Protein AF-L7W5D0-F1 (afdb_monomer_lite)

Organism: Nonlabens dokdonensis (strain DSM 17205 / KCTC 12402 / DSW-6) (NCBI:txid592029)

Structure (mmCIF, N/CA/C/O backbone):
data_AF-L7W5D0-F1
#
_entry.id   AF-L7W5D0-F1
#
loop_
_atom_site.group_PDB
_atom_site.id
_atom_site.type_symbol
_atom_site.label_atom_id
_atom_site.label_alt_id
_atom_site.label_comp_id
_atom_site.label_asym_id
_atom_site.label_entity_id
_atom_site.label_seq_id
_atom_site.pdbx_PDB_ins_code
_atom_site.Cartn_x
_atom_site.Cartn_y
_atom_site.Cartn_z
_atom_site.occupancy
_atom_site.B_iso_or_equiv
_atom_site.auth_seq_id
_atom_site.auth_comp_id
_atom_site.auth_asym_id
_atom_site.auth_atom_id
_atom_site.pdbx_PDB_model_num
ATOM 1 N N . MET A 1 1 ? 25.836 7.162 25.924 1.00 39.34 1 MET A N 1
ATOM 2 C CA . MET A 1 1 ? 26.475 6.822 24.634 1.00 39.34 1 MET A CA 1
ATOM 3 C C . MET A 1 1 ? 25.464 6.102 23.755 1.00 39.34 1 MET A C 1
ATOM 5 O O . MET A 1 1 ? 25.270 4.911 23.938 1.00 39.34 1 MET A O 1
ATOM 9 N N . LYS A 1 2 ? 24.820 6.821 22.836 1.00 27.28 2 LYS A N 1
ATOM 10 C CA . LYS A 1 2 ? 24.143 6.290 21.644 1.00 27.28 2 LYS A CA 1
ATOM 11 C C . LYS A 1 2 ? 24.313 7.369 20.568 1.00 27.28 2 LYS A C 1
ATOM 13 O O . LYS A 1 2 ? 24.170 8.549 20.873 1.00 27.28 2 LYS A O 1
ATOM 18 N N . LYS A 1 3 ? 24.807 6.973 19.396 1.00 28.66 3 LYS A N 1
ATOM 19 C CA . LYS A 1 3 ? 25.198 7.861 18.296 1.00 28.66 3 LYS A CA 1
ATOM 20 C C . LYS A 1 3 ? 23.966 8.140 17.437 1.00 28.66 3 LYS A C 1
ATOM 22 O O . LYS A 1 3 ? 23.411 7.192 16.896 1.00 28.66 3 LYS A O 1
ATOM 27 N N . SER A 1 4 ? 23.595 9.406 17.290 1.00 31.25 4 SER A N 1
ATOM 28 C CA . SER A 1 4 ? 22.652 9.865 16.266 1.00 31.25 4 SER A CA 1
ATOM 29 C C . SER A 1 4 ? 23.462 10.362 15.072 1.00 31.25 4 SER A C 1
ATOM 31 O O . SER A 1 4 ? 24.300 11.252 15.223 1.00 31.25 4 SER A O 1
ATOM 33 N N . ILE A 1 5 ? 23.261 9.754 13.905 1.00 35.56 5 ILE A N 1
ATOM 34 C CA . ILE A 1 5 ? 23.837 10.212 12.639 1.00 35.56 5 ILE A CA 1
ATOM 35 C C . ILE A 1 5 ? 22.814 11.163 12.018 1.00 35.56 5 ILE A C 1
ATOM 37 O O . ILE A 1 5 ? 21.813 10.726 11.467 1.00 35.56 5 ILE A O 1
ATOM 41 N N . PHE A 1 6 ? 23.063 12.466 12.147 1.00 32.59 6 PHE A N 1
ATOM 42 C CA . PHE A 1 6 ? 22.490 13.486 11.273 1.00 32.59 6 PHE A CA 1
ATOM 43 C C . PHE A 1 6 ? 23.490 13.717 10.141 1.00 32.59 6 PHE A C 1
ATOM 45 O O . PHE A 1 6 ? 24.592 14.211 10.386 1.00 32.59 6 PHE A O 1
ATOM 52 N N . THR A 1 7 ? 23.122 13.377 8.910 1.00 30.44 7 THR A N 1
ATOM 53 C CA . THR A 1 7 ? 23.878 13.786 7.722 1.00 30.44 7 THR A CA 1
ATOM 54 C C . THR A 1 7 ? 23.105 14.897 7.028 1.00 30.44 7 THR A C 1
ATOM 56 O O . THR A 1 7 ? 22.258 14.658 6.180 1.00 30.44 7 THR A O 1
ATOM 59 N N . ILE A 1 8 ? 23.406 16.132 7.429 1.00 32.81 8 ILE A N 1
ATOM 60 C CA . ILE A 1 8 ? 23.100 17.344 6.667 1.00 32.81 8 ILE A CA 1
ATOM 61 C C . ILE A 1 8 ? 24.154 17.430 5.560 1.00 32.81 8 ILE A C 1
ATOM 63 O O . ILE A 1 8 ? 25.338 17.616 5.852 1.00 32.81 8 ILE A O 1
ATOM 67 N N . LEU A 1 9 ? 23.750 17.278 4.299 1.00 26.80 9 LEU A N 1
ATOM 68 C CA . LEU A 1 9 ? 24.634 17.515 3.160 1.00 26.80 9 LEU A CA 1
ATOM 69 C C . LEU A 1 9 ? 24.681 19.029 2.885 1.00 26.80 9 LEU A C 1
ATOM 71 O O . LEU A 1 9 ? 23.762 19.601 2.306 1.00 26.80 9 LEU A O 1
ATOM 75 N N . MET A 1 10 ? 25.747 19.696 3.339 1.00 29.59 10 MET A N 1
ATOM 76 C CA . MET A 1 10 ? 26.053 21.074 2.944 1.00 29.59 10 MET A CA 1
ATOM 77 C C . MET A 1 10 ? 26.496 21.109 1.475 1.00 29.59 10 MET A C 1
ATOM 79 O O . MET A 1 10 ? 27.552 20.579 1.130 1.00 29.59 10 MET A O 1
ATOM 83 N N . LEU A 1 11 ? 25.726 21.796 0.632 1.00 29.86 11 LEU A N 1
ATOM 84 C CA . LEU A 1 11 ? 26.150 22.255 -0.691 1.00 29.86 11 LEU A CA 1
ATOM 85 C C . LEU A 1 11 ? 27.206 23.360 -0.530 1.00 29.86 11 LEU A C 1
ATOM 87 O O . LEU A 1 11 ? 26.882 24.516 -0.257 1.00 29.86 11 LEU A O 1
ATOM 91 N N . SER A 1 12 ? 28.481 23.010 -0.690 1.00 31.84 12 SER A N 1
ATOM 92 C CA . SER A 1 12 ? 29.571 23.977 -0.815 1.00 31.84 12 SER A CA 1
ATOM 93 C C . SER A 1 12 ? 29.694 24.447 -2.266 1.00 31.84 12 SER A C 1
ATOM 95 O O . SER A 1 12 ? 30.147 23.735 -3.159 1.00 31.84 12 SER A O 1
ATOM 97 N N . THR A 1 13 ? 29.302 25.696 -2.498 1.00 31.64 13 THR A N 1
ATOM 98 C CA . THR A 1 13 ? 29.597 26.455 -3.712 1.00 31.64 13 THR A CA 1
ATOM 99 C C . THR A 1 13 ? 31.097 26.740 -3.790 1.00 31.64 13 THR A C 1
ATOM 101 O O . THR A 1 13 ? 31.624 27.58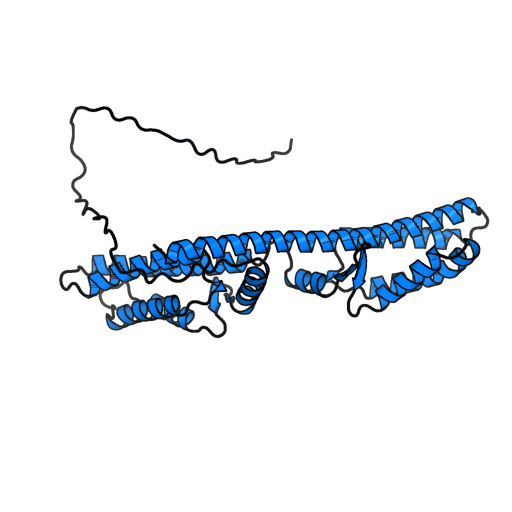1 -3.065 1.00 31.64 13 THR A O 1
ATOM 104 N N . ILE A 1 14 ? 31.804 26.064 -4.697 1.00 36.66 14 ILE A N 1
ATOM 105 C CA . ILE A 1 14 ? 33.150 26.481 -5.101 1.00 36.66 14 ILE A CA 1
ATOM 106 C C . ILE A 1 14 ? 33.008 27.365 -6.341 1.00 36.66 14 ILE A C 1
ATOM 108 O O . ILE A 1 14 ? 32.816 26.886 -7.455 1.00 36.66 14 ILE A O 1
ATOM 112 N N . MET A 1 15 ? 33.117 28.679 -6.128 1.00 31.03 15 MET A N 1
ATOM 113 C CA . MET A 1 15 ? 33.480 29.618 -7.186 1.00 31.03 15 MET A CA 1
ATOM 114 C C . MET A 1 15 ? 34.933 29.351 -7.586 1.00 31.03 15 MET A C 1
ATOM 116 O O . MET A 1 15 ? 35.835 29.516 -6.764 1.00 31.03 15 MET A O 1
ATOM 120 N N . ILE A 1 16 ? 35.177 28.987 -8.845 1.00 35.38 16 ILE A N 1
ATOM 121 C CA . ILE A 1 16 ? 36.521 29.047 -9.423 1.00 35.38 16 ILE A CA 1
ATOM 122 C C . ILE A 1 16 ? 36.628 30.348 -10.211 1.00 35.38 16 ILE A C 1
ATOM 124 O O . ILE A 1 16 ? 36.003 30.533 -11.253 1.00 35.38 16 ILE A O 1
ATOM 128 N N . ALA A 1 17 ? 37.420 31.262 -9.658 1.00 27.86 17 ALA A N 1
ATOM 129 C CA . ALA A 1 17 ? 37.904 32.454 -10.326 1.00 27.86 17 ALA A CA 1
ATOM 130 C C . ALA A 1 17 ? 38.948 32.080 -11.393 1.00 27.86 17 ALA A C 1
ATOM 132 O O . ALA A 1 17 ? 39.851 31.284 -11.134 1.00 27.86 17 ALA A O 1
ATOM 133 N N . CYS A 1 18 ? 38.854 32.700 -12.571 1.00 27.45 18 CYS A N 1
ATOM 134 C CA . CYS A 1 18 ? 39.889 32.662 -13.603 1.00 27.45 18 CYS A CA 1
ATOM 135 C C . CYS A 1 18 ? 41.206 33.277 -13.105 1.00 27.45 18 CYS A C 1
ATOM 137 O O . CYS A 1 18 ? 41.198 34.399 -12.587 1.00 27.45 18 CYS A O 1
ATOM 139 N N . LYS A 1 19 ? 42.342 32.620 -13.379 1.00 25.53 19 LYS A N 1
ATOM 140 C CA . LYS A 1 19 ? 43.611 33.314 -13.645 1.00 25.53 19 LYS A CA 1
ATOM 141 C C . LYS A 1 19 ? 44.586 32.449 -14.454 1.00 25.53 19 LYS A C 1
ATOM 143 O O . LYS A 1 19 ? 44.821 31.295 -14.117 1.00 25.53 19 LYS A O 1
ATOM 148 N N . ASP A 1 20 ? 45.131 33.073 -15.491 1.00 28.86 20 ASP A N 1
ATOM 149 C CA . ASP A 1 20 ? 46.026 32.546 -16.523 1.00 28.86 20 ASP A CA 1
ATOM 150 C C . ASP A 1 20 ? 47.455 32.153 -16.076 1.00 28.86 20 ASP A C 1
ATOM 152 O O . ASP A 1 20 ? 48.029 32.755 -15.163 1.00 28.86 20 ASP A O 1
ATOM 156 N N . ASN A 1 21 ? 48.019 31.255 -16.904 1.00 28.17 21 ASN A N 1
ATOM 157 C CA . ASN A 1 21 ? 49.399 31.118 -17.415 1.00 28.17 21 ASN A CA 1
ATOM 158 C C . ASN A 1 21 ? 50.462 30.168 -16.795 1.00 28.17 21 ASN A C 1
ATOM 160 O O . ASN A 1 21 ? 50.991 30.386 -15.708 1.00 28.17 21 ASN A O 1
ATOM 164 N N . ASP A 1 22 ? 50.874 29.240 -17.682 1.00 26.98 22 ASP A N 1
ATOM 165 C CA . ASP A 1 22 ? 52.231 28.803 -18.079 1.00 26.98 22 ASP A CA 1
ATOM 166 C C . ASP A 1 22 ? 53.081 27.876 -17.177 1.00 26.98 22 ASP A C 1
ATOM 168 O O . ASP A 1 22 ? 53.766 28.337 -16.264 1.00 26.98 22 ASP A O 1
ATOM 172 N N . LYS A 1 23 ? 53.218 26.590 -17.569 1.00 27.81 23 LYS A N 1
ATOM 173 C CA . LYS A 1 23 ? 54.418 26.020 -18.253 1.00 27.81 23 LYS A CA 1
ATOM 174 C C . LYS A 1 23 ? 54.382 24.485 -18.407 1.00 27.81 23 LYS A C 1
ATOM 176 O O . LYS A 1 23 ? 53.938 23.769 -17.520 1.00 27.81 23 LYS A O 1
ATOM 181 N N . GLU A 1 24 ? 54.892 24.046 -19.558 1.00 27.67 24 GLU A N 1
ATOM 182 C CA . GLU A 1 24 ? 55.021 22.683 -20.102 1.00 27.67 24 GLU A CA 1
ATOM 183 C C . GLU A 1 24 ? 55.921 21.715 -19.311 1.00 27.67 24 GLU A C 1
ATOM 185 O O . GLU A 1 24 ? 56.914 22.153 -18.729 1.00 27.67 24 GLU A O 1
ATOM 190 N N . THR A 1 25 ? 55.576 20.419 -19.418 1.00 26.41 25 THR A N 1
ATOM 191 C CA . THR A 1 25 ? 56.364 19.181 -19.710 1.00 26.41 25 THR A CA 1
ATOM 192 C C . THR A 1 25 ? 55.677 17.998 -18.998 1.00 26.41 25 THR A C 1
ATOM 194 O O . THR A 1 25 ? 55.154 18.162 -17.903 1.00 26.41 25 THR A O 1
ATOM 197 N N . ASP A 1 26 ? 55.560 16.770 -19.493 1.00 24.39 26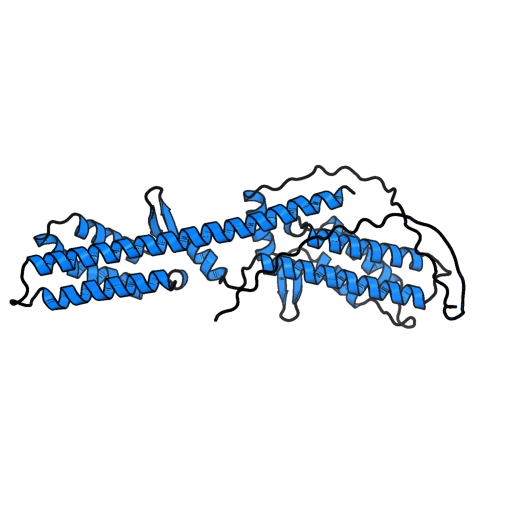 ASP A N 1
ATOM 198 C CA . ASP A 1 26 ? 56.058 16.073 -20.676 1.00 24.39 26 ASP A CA 1
ATOM 199 C C . ASP A 1 26 ? 55.178 14.813 -20.856 1.00 24.39 26 ASP A C 1
ATOM 201 O O . ASP A 1 26 ? 54.679 14.257 -19.875 1.00 24.39 26 ASP A O 1
ATOM 205 N N . ASP A 1 27 ? 54.998 14.405 -22.112 1.00 32.69 27 ASP A N 1
ATOM 206 C CA . ASP A 1 27 ? 54.609 13.088 -22.638 1.00 32.69 27 ASP A CA 1
ATOM 207 C C . ASP A 1 27 ? 54.033 12.017 -21.687 1.00 32.69 27 ASP A C 1
ATOM 209 O O . ASP A 1 27 ? 54.775 11.391 -20.935 1.00 32.69 27 ASP A O 1
ATOM 213 N N . LEU A 1 28 ? 52.731 11.707 -21.849 1.00 32.25 28 LEU A N 1
ATOM 214 C CA . LEU A 1 28 ? 52.125 10.353 -21.797 1.00 32.25 28 LEU A CA 1
ATOM 215 C C . LEU A 1 28 ? 50.582 10.430 -21.916 1.00 32.25 28 LEU A C 1
ATOM 217 O O . LEU A 1 28 ? 49.869 10.177 -20.951 1.00 32.25 28 LEU A O 1
ATOM 221 N N . ALA A 1 29 ? 50.031 10.774 -23.087 1.00 27.81 29 ALA A N 1
ATOM 222 C CA . ALA A 1 29 ? 48.598 10.566 -23.377 1.00 27.81 29 ALA A CA 1
ATOM 223 C C . ALA A 1 29 ? 48.295 10.697 -24.880 1.00 27.81 29 ALA A C 1
ATOM 225 O O . ALA A 1 29 ? 47.665 11.651 -25.325 1.00 27.81 29 ALA A O 1
ATOM 226 N N . ASN A 1 30 ? 48.754 9.734 -25.678 1.00 30.41 30 ASN A N 1
ATOM 227 C CA . ASN A 1 30 ? 48.336 9.591 -27.072 1.00 30.41 30 ASN A CA 1
ATOM 228 C C . ASN A 1 30 ? 47.349 8.418 -27.188 1.00 30.41 30 ASN A C 1
ATOM 230 O O . ASN A 1 30 ? 47.690 7.351 -27.683 1.00 30.41 30 ASN A O 1
ATOM 234 N N . GLU A 1 31 ? 46.118 8.621 -26.720 1.00 29.11 31 GLU A N 1
ATOM 235 C CA . GLU A 1 31 ? 44.938 7.914 -27.228 1.00 29.11 31 GLU A CA 1
ATOM 236 C C . GLU A 1 31 ? 43.836 8.956 -27.434 1.00 29.11 31 GLU A C 1
ATOM 238 O O . GLU A 1 31 ? 43.354 9.589 -26.498 1.00 29.11 31 GLU A O 1
ATOM 243 N N . GLN A 1 32 ? 43.529 9.194 -28.708 1.00 28.58 32 GLN A N 1
ATOM 244 C CA . GLN A 1 32 ? 42.657 10.254 -29.193 1.00 28.58 32 GLN A CA 1
ATOM 245 C C . GLN A 1 32 ? 41.278 10.218 -28.528 1.00 28.58 32 GLN A C 1
ATOM 247 O O . GLN A 1 32 ? 40.481 9.302 -28.737 1.00 28.58 32 GLN A O 1
ATOM 252 N N . SER A 1 33 ? 40.986 11.293 -27.802 1.00 26.94 33 SER A N 1
ATOM 253 C CA . SER A 1 33 ? 39.643 11.771 -27.525 1.00 26.94 33 SER A CA 1
ATOM 254 C C . SER A 1 33 ? 38.940 12.093 -28.848 1.00 26.94 33 SER A C 1
ATOM 256 O O . SER A 1 33 ? 39.314 13.011 -29.577 1.00 26.94 33 SER A O 1
ATOM 258 N N . VAL A 1 34 ? 37.895 11.336 -29.176 1.00 32.91 34 VAL A N 1
ATOM 259 C CA . VAL A 1 34 ? 36.877 11.829 -30.106 1.00 32.91 34 VAL A CA 1
ATOM 260 C C . VAL A 1 34 ? 35.924 12.652 -29.256 1.00 32.91 34 VAL A C 1
ATOM 262 O O . VAL A 1 34 ? 35.206 12.102 -28.425 1.00 32.91 34 VAL A O 1
ATOM 265 N N . ALA A 1 35 ? 36.006 13.970 -29.418 1.00 28.42 35 ALA A N 1
ATOM 266 C CA . ALA A 1 35 ? 35.149 14.939 -28.760 1.00 28.42 35 ALA A CA 1
ATOM 267 C C . ALA A 1 35 ? 33.670 14.573 -28.957 1.00 28.42 35 ALA A C 1
ATOM 269 O O . ALA A 1 35 ? 33.186 14.461 -30.086 1.00 28.42 35 ALA A O 1
ATOM 270 N N . GLU A 1 36 ? 32.963 14.388 -27.845 1.00 30.30 36 GLU A N 1
ATOM 271 C CA . GLU A 1 36 ? 31.507 14.410 -27.803 1.00 30.30 36 GLU A CA 1
ATOM 272 C C . GLU A 1 36 ? 31.081 15.846 -28.119 1.00 30.30 36 GLU A C 1
ATOM 274 O O . GLU A 1 36 ? 31.262 16.757 -27.318 1.00 30.30 36 GLU A O 1
ATOM 279 N N . ALA A 1 37 ? 30.609 16.070 -29.344 1.00 31.89 37 ALA A N 1
ATOM 280 C CA . ALA A 1 37 ? 29.946 17.314 -29.690 1.00 31.89 37 ALA A CA 1
ATOM 281 C C . ALA A 1 37 ? 28.588 17.344 -28.979 1.00 31.89 37 ALA A C 1
ATOM 283 O O . ALA A 1 37 ? 27.750 16.469 -29.217 1.00 31.89 37 ALA A O 1
ATOM 284 N N . ASP A 1 38 ? 28.394 18.351 -28.128 1.00 34.97 38 ASP A N 1
ATOM 285 C CA . ASP A 1 38 ? 27.091 18.757 -27.611 1.00 34.97 38 ASP A CA 1
ATOM 286 C C . ASP A 1 38 ? 26.127 18.967 -28.784 1.00 34.97 38 ASP A C 1
ATOM 288 O O . ASP A 1 38 ? 26.324 19.839 -29.635 1.00 34.97 38 ASP A O 1
ATOM 292 N N . TYR A 1 39 ? 25.082 18.147 -28.842 1.00 38.59 39 TYR A N 1
ATOM 293 C CA . TYR A 1 39 ? 23.975 18.339 -29.767 1.00 38.59 39 TYR A CA 1
ATOM 294 C C . TYR A 1 39 ? 22.875 19.115 -29.044 1.00 38.59 39 TYR A C 1
ATOM 296 O O . TYR A 1 39 ? 22.164 18.564 -28.209 1.00 38.59 39 TYR A O 1
ATOM 304 N N . GLN A 1 40 ? 22.721 20.393 -29.396 1.00 35.03 40 GLN A N 1
ATOM 305 C CA . GLN A 1 40 ? 21.470 21.115 -29.175 1.00 35.03 40 GLN A CA 1
ATOM 306 C C . GLN A 1 40 ? 20.372 20.448 -30.018 1.00 35.03 40 GLN A C 1
ATOM 308 O O . GLN A 1 40 ? 20.447 20.456 -31.249 1.00 35.03 40 GLN A O 1
ATOM 313 N N . ASN A 1 41 ? 19.376 19.857 -29.353 1.00 35.56 41 ASN A N 1
ATOM 314 C CA . ASN A 1 41 ? 18.129 19.428 -29.982 1.00 35.56 41 ASN A CA 1
ATOM 315 C C . ASN A 1 41 ? 17.353 20.667 -30.443 1.00 35.56 41 ASN A C 1
ATOM 317 O O . ASN A 1 41 ? 17.149 21.605 -29.679 1.00 35.56 41 ASN A O 1
ATOM 321 N N . ASN A 1 42 ? 16.920 20.642 -31.697 1.00 36.88 42 ASN A N 1
ATOM 322 C CA . ASN A 1 42 ? 15.927 21.545 -32.259 1.00 36.88 42 ASN A CA 1
ATOM 323 C C . ASN A 1 42 ? 14.923 20.632 -32.969 1.00 36.88 42 ASN A C 1
ATOM 325 O O . ASN A 1 42 ? 15.019 20.425 -34.175 1.00 36.88 42 ASN A O 1
ATOM 329 N N . ASP A 1 43 ? 14.034 20.017 -32.193 1.00 34.50 43 ASP A N 1
ATOM 330 C CA . ASP A 1 43 ? 12.850 19.332 -32.704 1.00 34.50 43 ASP A CA 1
ATOM 331 C C . ASP A 1 43 ? 11.631 19.937 -31.995 1.00 34.50 43 ASP A C 1
ATOM 333 O O . ASP A 1 43 ? 11.650 20.177 -30.792 1.00 34.50 43 ASP A O 1
ATOM 337 N N . ASP A 1 44 ? 10.621 20.266 -32.794 1.00 35.00 44 ASP A N 1
ATOM 338 C CA . ASP A 1 44 ? 9.398 21.004 -32.463 1.00 35.00 44 ASP A CA 1
ATOM 339 C C . ASP A 1 44 ? 8.624 20.344 -31.300 1.00 35.00 44 ASP A C 1
ATOM 341 O O . ASP A 1 44 ? 8.011 19.284 -31.468 1.00 35.00 44 ASP A O 1
ATOM 345 N N . TYR A 1 45 ? 8.630 20.971 -30.119 1.00 35.16 45 TYR A N 1
ATOM 346 C CA . TYR A 1 45 ? 7.830 20.533 -28.973 1.00 35.16 45 TYR A CA 1
ATOM 347 C C . TYR A 1 45 ? 6.384 20.991 -29.148 1.00 35.16 45 TYR A C 1
ATOM 349 O O . TYR A 1 45 ? 6.044 22.170 -29.038 1.00 35.16 45 TYR A O 1
ATOM 357 N N . ASN A 1 46 ? 5.516 20.022 -29.425 1.00 34.19 46 ASN A N 1
ATOM 358 C CA . ASN A 1 46 ? 4.076 20.180 -29.330 1.00 34.19 46 ASN A CA 1
ATOM 359 C C . ASN A 1 46 ? 3.744 20.413 -27.844 1.00 34.19 46 ASN A C 1
ATOM 361 O O . ASN A 1 46 ? 3.821 19.472 -27.054 1.00 34.19 46 ASN A O 1
ATOM 365 N N . THR A 1 47 ? 3.439 21.660 -27.470 1.00 34.69 47 THR A N 1
ATOM 366 C CA . THR A 1 47 ? 3.117 22.076 -26.096 1.00 34.69 47 THR A CA 1
ATOM 367 C C . THR A 1 47 ? 1.932 21.270 -25.581 1.00 34.69 47 THR A C 1
ATOM 369 O O . THR A 1 47 ? 0.766 21.544 -25.881 1.00 34.69 47 THR A O 1
ATOM 372 N N . THR A 1 48 ? 2.243 20.221 -24.828 1.00 40.34 48 THR A N 1
ATOM 373 C CA . THR A 1 48 ? 1.241 19.384 -24.185 1.00 40.34 48 THR A CA 1
ATOM 374 C C . THR A 1 48 ? 0.902 20.102 -22.892 1.00 40.34 48 THR A C 1
ATOM 376 O O . THR A 1 48 ? 1.791 20.376 -22.100 1.00 40.34 48 THR A O 1
ATOM 379 N N . ALA A 1 49 ? -0.361 20.492 -22.707 1.00 40.56 49 ALA A N 1
ATOM 380 C CA . ALA A 1 49 ? -0.792 21.208 -21.510 1.00 40.56 49 ALA A CA 1
ATOM 381 C C . ALA A 1 49 ? -0.224 20.537 -20.246 1.00 40.56 49 ALA A C 1
ATOM 383 O O . ALA A 1 49 ? -0.415 19.336 -20.067 1.00 40.56 49 ALA A O 1
ATOM 384 N N . VAL A 1 50 ? 0.466 21.307 -19.398 1.00 47.09 50 VAL A N 1
ATOM 385 C CA . VAL A 1 50 ? 0.986 20.828 -18.111 1.00 47.09 50 VAL A CA 1
ATOM 386 C C . VAL A 1 50 ? -0.202 20.353 -17.274 1.00 47.09 50 VAL A C 1
ATOM 388 O O . VAL A 1 50 ? -1.012 21.156 -16.811 1.00 47.09 50 VAL A O 1
ATOM 391 N N . ILE A 1 51 ? -0.355 19.036 -17.138 1.00 57.94 51 ILE A N 1
ATOM 392 C CA . ILE A 1 51 ? -1.391 18.429 -16.300 1.00 57.94 51 ILE A CA 1
ATOM 393 C C . ILE A 1 51 ? -0.857 18.413 -14.870 1.00 57.94 51 ILE A C 1
ATOM 395 O O . ILE A 1 51 ? -0.184 17.474 -14.479 1.00 57.94 51 ILE A O 1
ATOM 399 N N . THR A 1 52 ? -1.133 19.439 -14.070 1.00 65.00 52 THR A N 1
ATOM 400 C CA . THR A 1 52 ? -0.823 19.358 -12.636 1.00 65.00 52 THR A CA 1
ATOM 401 C C . THR A 1 52 ? -1.811 18.411 -11.960 1.00 65.00 52 THR A C 1
ATOM 403 O O . THR A 1 52 ? -3.025 18.622 -12.019 1.00 65.00 52 THR A O 1
ATOM 406 N N . TYR A 1 53 ? -1.299 17.370 -11.316 1.00 76.00 53 TYR A N 1
ATOM 407 C CA . TYR A 1 53 ? -2.079 16.431 -10.526 1.00 76.00 53 TYR A CA 1
ATOM 408 C C . TYR A 1 53 ? -2.264 16.956 -9.102 1.00 76.00 53 TYR A C 1
ATOM 410 O O . TYR A 1 53 ? -1.338 17.502 -8.501 1.00 76.00 53 TYR A O 1
ATOM 418 N N . ASN A 1 54 ? -3.481 16.795 -8.583 1.00 79.06 54 ASN A N 1
ATOM 419 C CA . ASN A 1 54 ? -3.831 17.042 -7.187 1.00 79.06 54 ASN A CA 1
ATOM 420 C C . ASN A 1 54 ? -3.774 15.733 -6.376 1.00 79.06 54 ASN A C 1
ATOM 422 O O . ASN A 1 54 ? -3.590 14.657 -6.947 1.00 79.06 54 ASN A O 1
ATOM 426 N N . LEU A 1 55 ? -3.981 15.825 -5.059 1.00 72.94 55 LEU A N 1
ATOM 427 C CA . LEU A 1 55 ? -3.899 14.680 -4.148 1.00 72.94 55 LEU A CA 1
ATOM 428 C C . LEU A 1 55 ? -4.857 13.538 -4.534 1.00 72.94 55 LEU A C 1
ATOM 430 O O . LEU A 1 55 ? -4.432 12.395 -4.611 1.00 72.94 55 LEU A O 1
ATOM 434 N N . GLU A 1 56 ? -6.111 13.851 -4.870 1.00 75.19 56 GLU A N 1
ATOM 435 C CA . GLU A 1 56 ? -7.112 12.862 -5.315 1.00 75.19 56 GLU A CA 1
ATOM 436 C C . GLU A 1 56 ? -6.664 12.120 -6.590 1.00 75.19 56 GLU A C 1
ATOM 438 O O . GLU A 1 56 ? -6.835 10.910 -6.734 1.00 75.19 56 GLU A O 1
ATOM 443 N N . SER A 1 57 ? -6.040 12.836 -7.530 1.00 77.62 57 SER A N 1
ATOM 444 C CA . SER A 1 57 ? -5.492 12.220 -8.741 1.00 77.62 57 SER A CA 1
ATOM 445 C C . SER A 1 57 ? -4.270 11.356 -8.432 1.00 77.62 57 SER A C 1
ATOM 447 O O . SER A 1 57 ? -4.101 10.304 -9.048 1.00 77.62 57 SER A O 1
ATOM 449 N N . ALA A 1 58 ? -3.418 11.795 -7.501 1.00 80.31 58 ALA A N 1
ATOM 450 C CA . ALA A 1 58 ? -2.242 11.053 -7.062 1.00 80.31 58 ALA A CA 1
ATOM 451 C C . ALA A 1 58 ? -2.625 9.763 -6.331 1.00 80.31 58 ALA A C 1
ATOM 453 O O . ALA A 1 58 ? -2.032 8.728 -6.612 1.00 80.31 58 ALA A O 1
ATOM 454 N N . GLU A 1 59 ? -3.653 9.802 -5.483 1.00 81.44 59 GLU A N 1
ATOM 455 C CA . GLU A 1 59 ? -4.239 8.628 -4.830 1.00 81.44 59 GLU A CA 1
ATOM 456 C C . GLU A 1 59 ? -4.705 7.602 -5.861 1.00 81.44 59 GLU A C 1
ATOM 458 O O . GLU A 1 59 ? -4.215 6.473 -5.892 1.00 81.44 59 GLU A O 1
ATOM 463 N N . LYS A 1 60 ? -5.543 8.035 -6.809 1.00 82.62 60 LYS A N 1
ATOM 464 C CA . LYS A 1 60 ? -6.019 7.165 -7.886 1.00 82.62 60 LYS A CA 1
ATOM 465 C C . LYS A 1 60 ? -4.871 6.561 -8.703 1.00 82.62 60 LYS A C 1
ATOM 467 O O . LYS A 1 60 ? -4.917 5.386 -9.053 1.00 82.62 60 LYS A O 1
ATOM 472 N N . MET A 1 61 ? -3.851 7.350 -9.039 1.00 87.81 61 MET A N 1
ATOM 473 C CA . MET A 1 61 ? -2.703 6.855 -9.806 1.00 87.81 61 MET A CA 1
ATOM 474 C C . MET A 1 61 ? -1.806 5.923 -8.990 1.00 87.81 61 MET A C 1
ATOM 476 O O . MET A 1 61 ? -1.285 4.961 -9.550 1.00 87.81 61 MET A O 1
ATOM 480 N N . ALA A 1 62 ? -1.652 6.165 -7.688 1.00 85.75 62 ALA A N 1
ATOM 481 C CA . ALA A 1 62 ? -0.937 5.269 -6.791 1.00 85.75 62 ALA A CA 1
ATOM 482 C C . ALA A 1 62 ? -1.643 3.909 -6.725 1.00 85.75 62 ALA A C 1
ATOM 484 O O . ALA A 1 62 ? -0.989 2.874 -6.844 1.00 85.75 62 ALA A O 1
ATOM 485 N N . ASP A 1 63 ? -2.972 3.896 -6.643 1.00 84.88 63 ASP A N 1
ATOM 486 C CA . ASP A 1 63 ? -3.760 2.662 -6.667 1.00 84.88 63 ASP A CA 1
ATOM 487 C C . ASP A 1 63 ? -3.681 1.948 -8.018 1.00 84.88 63 ASP A C 1
ATOM 489 O O . ASP A 1 63 ? -3.447 0.738 -8.071 1.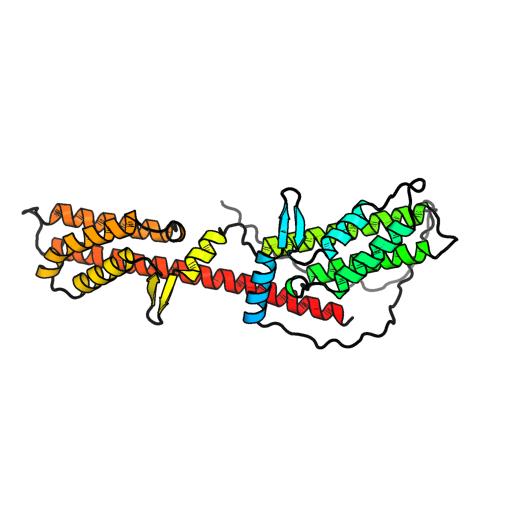00 84.88 63 ASP A O 1
ATOM 493 N N . GLU A 1 64 ? -3.777 2.691 -9.126 1.00 89.62 64 GLU A N 1
ATOM 494 C CA . GLU A 1 64 ? -3.557 2.139 -10.464 1.00 89.62 64 GLU A CA 1
ATOM 495 C C . GLU A 1 64 ? -2.150 1.533 -10.595 1.00 89.62 64 GLU A C 1
ATOM 497 O O . GLU A 1 64 ? -2.005 0.450 -11.169 1.00 89.62 64 GLU A O 1
ATOM 502 N N . ALA A 1 65 ? -1.116 2.180 -10.052 1.00 89.75 65 ALA A N 1
ATOM 503 C CA . ALA A 1 65 ? 0.240 1.641 -10.032 1.00 89.75 65 ALA A CA 1
ATOM 504 C C . ALA A 1 65 ? 0.333 0.375 -9.165 1.00 89.75 65 ALA A C 1
ATOM 506 O O . ALA A 1 65 ? 0.921 -0.617 -9.602 1.00 89.75 65 ALA A O 1
ATOM 507 N N . ARG A 1 66 ? -0.284 0.361 -7.976 1.00 87.50 66 ARG A N 1
ATOM 508 C CA . ARG A 1 66 ? -0.296 -0.808 -7.082 1.00 87.50 66 ARG A CA 1
ATOM 509 C C . ARG A 1 66 ? -0.984 -2.017 -7.705 1.00 87.50 66 ARG A C 1
ATOM 511 O O . ARG A 1 66 ? -0.472 -3.132 -7.573 1.00 87.50 66 ARG A O 1
ATOM 518 N N . GLU A 1 67 ? -2.108 -1.801 -8.388 1.00 87.94 67 GLU A N 1
ATOM 519 C CA . GLU A 1 67 ? -2.892 -2.865 -9.021 1.00 87.94 67 GLU A CA 1
ATOM 520 C C . GLU A 1 67 ? -2.245 -3.372 -10.318 1.00 87.94 67 GLU A C 1
ATOM 522 O O . GLU A 1 67 ? -2.262 -4.574 -10.608 1.00 87.94 67 GLU A O 1
ATOM 527 N N . ASN A 1 68 ? -1.700 -2.461 -11.131 1.00 92.44 68 ASN A N 1
ATOM 528 C CA . ASN A 1 68 ? -1.274 -2.794 -12.487 1.00 92.44 68 ASN A CA 1
ATOM 529 C C . ASN A 1 68 ? 0.217 -3.112 -12.606 1.00 92.44 68 ASN A C 1
ATOM 531 O O . ASN A 1 68 ? 0.595 -3.778 -13.570 1.00 92.44 68 ASN A O 1
ATOM 535 N N . VAL A 1 69 ? 1.066 -2.687 -11.667 1.00 92.44 69 VAL A N 1
ATOM 536 C CA . VAL A 1 69 ? 2.498 -3.009 -11.674 1.00 92.44 69 VAL A CA 1
ATOM 537 C C . VAL A 1 69 ? 2.755 -4.199 -10.753 1.00 92.44 69 VAL A C 1
ATOM 539 O O . VAL A 1 69 ? 2.612 -4.123 -9.533 1.00 92.44 69 VAL A O 1
ATOM 542 N N . THR A 1 70 ? 3.172 -5.311 -11.355 1.00 90.06 70 THR A N 1
ATOM 543 C CA . THR A 1 70 ? 3.530 -6.548 -10.648 1.00 90.06 70 THR A CA 1
ATOM 544 C C . THR A 1 70 ? 5.000 -6.878 -10.870 1.00 90.06 70 THR A C 1
ATOM 546 O O . THR A 1 70 ? 5.550 -6.575 -11.929 1.00 90.06 70 THR A O 1
ATOM 549 N N . MET A 1 71 ? 5.639 -7.502 -9.881 1.00 87.75 71 MET A N 1
ATOM 550 C CA . MET A 1 71 ? 7.055 -7.871 -9.927 1.00 87.75 71 MET A CA 1
ATOM 551 C C . MET A 1 71 ? 7.211 -9.350 -9.584 1.00 87.75 71 MET A C 1
ATOM 553 O O . MET A 1 71 ? 6.577 -9.849 -8.652 1.00 87.75 71 MET A O 1
ATOM 557 N N . ASP A 1 72 ? 8.038 -10.064 -10.344 1.00 84.12 72 ASP A N 1
ATOM 558 C CA . ASP A 1 72 ? 8.436 -11.421 -9.974 1.00 84.12 72 ASP A CA 1
ATOM 559 C C . ASP A 1 72 ? 9.600 -11.419 -8.962 1.00 84.12 72 ASP A C 1
ATOM 561 O O . ASP A 1 72 ? 10.129 -10.379 -8.576 1.00 84.12 72 ASP A O 1
ATOM 565 N N . LYS A 1 73 ? 10.040 -12.610 -8.538 1.00 80.81 73 LYS A N 1
ATOM 566 C CA . LYS A 1 73 ? 11.146 -12.772 -7.572 1.00 80.81 73 LYS A CA 1
ATOM 567 C C . LYS A 1 73 ? 12.506 -12.251 -8.065 1.00 80.81 73 LYS A C 1
ATOM 569 O O . LYS A 1 73 ? 13.448 -12.223 -7.280 1.00 80.81 73 LYS A O 1
ATOM 574 N N . ASN A 1 74 ? 12.627 -11.911 -9.347 1.00 80.75 74 ASN A N 1
ATOM 575 C CA . ASN A 1 74 ? 13.832 -11.366 -9.965 1.00 80.75 74 ASN A CA 1
ATOM 576 C C . ASN A 1 74 ? 13.667 -9.879 -10.323 1.00 80.75 74 ASN A C 1
ATOM 578 O O . ASN A 1 74 ? 14.456 -9.372 -11.118 1.00 80.75 74 ASN A O 1
ATOM 582 N N . ASN A 1 75 ? 12.648 -9.198 -9.784 1.00 77.88 75 ASN A N 1
ATOM 583 C CA . ASN A 1 75 ? 12.305 -7.807 -10.093 1.00 77.88 75 ASN A CA 1
ATOM 584 C C . ASN A 1 75 ? 12.000 -7.564 -11.583 1.00 77.88 75 ASN A C 1
ATOM 586 O O . ASN A 1 75 ? 12.153 -6.451 -12.094 1.00 77.88 75 ASN A O 1
ATOM 590 N N . MET A 1 76 ? 11.547 -8.598 -12.301 1.00 82.25 76 MET A N 1
ATOM 591 C CA . MET A 1 76 ? 10.999 -8.404 -13.639 1.00 82.25 76 MET A CA 1
ATOM 592 C C . MET A 1 76 ? 9.605 -7.803 -13.507 1.00 82.25 76 MET A C 1
ATOM 594 O O . MET A 1 76 ? 8.694 -8.433 -12.963 1.00 82.25 76 MET A O 1
ATOM 598 N N . VAL A 1 77 ? 9.452 -6.586 -14.020 1.00 90.50 77 VAL A N 1
ATOM 599 C CA . VAL A 1 77 ? 8.181 -5.865 -14.012 1.00 90.50 77 VAL A CA 1
ATOM 600 C C . VAL A 1 77 ? 7.251 -6.421 -15.086 1.00 90.50 77 VAL A C 1
ATOM 602 O O . VAL A 1 77 ? 7.652 -6.606 -16.236 1.00 90.50 77 VAL A O 1
ATOM 605 N N . SER A 1 78 ? 5.988 -6.619 -14.719 1.00 91.06 78 SER A N 1
ATOM 606 C CA . SER A 1 78 ? 4.878 -6.906 -15.621 1.00 91.06 78 SER A CA 1
ATOM 607 C C . SER A 1 78 ? 3.748 -5.910 -15.377 1.00 91.06 78 SER A C 1
ATOM 609 O O . SER A 1 78 ? 3.289 -5.745 -14.244 1.00 91.06 78 SER A O 1
ATOM 611 N N . LEU A 1 79 ? 3.285 -5.275 -16.457 1.00 91.81 79 LEU A N 1
ATOM 612 C CA . LEU A 1 79 ? 2.216 -4.282 -16.436 1.00 91.81 79 LEU A CA 1
ATOM 613 C C . LEU A 1 79 ? 0.902 -4.914 -16.911 1.00 91.81 79 LEU A C 1
ATOM 615 O O . LEU A 1 79 ? 0.768 -5.325 -18.070 1.00 91.81 79 LEU A O 1
ATOM 619 N N . LYS A 1 80 ? -0.077 -5.014 -16.009 1.00 89.00 80 LYS A N 1
ATOM 620 C CA . LYS A 1 80 ? -1.409 -5.554 -16.301 1.00 89.00 80 LYS A CA 1
ATOM 621 C C . LYS A 1 80 ? -2.054 -4.738 -17.424 1.00 89.00 80 LYS A C 1
ATOM 623 O O . LYS A 1 80 ? -2.005 -3.515 -17.425 1.00 89.00 80 LYS A O 1
ATOM 628 N N . ASN A 1 81 ? -2.641 -5.428 -18.402 1.00 82.25 81 ASN A N 1
ATOM 629 C CA . ASN A 1 81 ? -3.289 -4.828 -19.578 1.00 82.25 81 ASN A CA 1
ATOM 630 C C . ASN A 1 81 ? -2.392 -3.915 -20.448 1.00 82.25 81 ASN A C 1
ATOM 632 O O . ASN A 1 81 ? -2.904 -3.255 -21.350 1.00 82.25 81 ASN A O 1
ATOM 636 N N . PHE A 1 82 ? -1.069 -3.913 -20.245 1.00 89.38 82 PHE A N 1
ATOM 637 C CA . PHE A 1 82 ? -0.123 -3.110 -21.022 1.00 89.38 82 PHE A CA 1
ATOM 638 C C . PHE A 1 82 ? 1.104 -3.942 -21.422 1.00 89.38 82 PHE A C 1
ATOM 640 O O . PHE A 1 82 ? 2.185 -3.864 -20.841 1.00 89.38 82 PHE A O 1
ATOM 647 N N . THR A 1 83 ? 0.928 -4.781 -22.445 1.00 90.06 83 THR A N 1
ATOM 648 C CA . THR A 1 83 ? 1.927 -5.780 -22.869 1.00 90.06 83 THR A CA 1
ATOM 649 C C . THR A 1 83 ? 3.157 -5.185 -23.552 1.00 90.06 83 THR A C 1
ATOM 651 O O . THR A 1 83 ? 4.183 -5.858 -23.645 1.00 90.06 83 THR A O 1
ATOM 654 N N . SER A 1 84 ? 3.081 -3.933 -24.008 1.00 90.00 84 SER A N 1
ATOM 655 C CA . SER A 1 84 ? 4.146 -3.252 -24.756 1.00 90.00 84 SER A CA 1
ATOM 656 C C . SER A 1 84 ? 5.466 -3.168 -23.988 1.00 90.00 84 SER A C 1
ATOM 658 O O . SER A 1 84 ? 6.531 -3.279 -24.590 1.00 90.00 84 SER A O 1
ATOM 660 N N . TYR A 1 85 ? 5.421 -3.034 -22.661 1.00 93.38 85 TYR A N 1
ATOM 661 C CA . TYR A 1 85 ? 6.633 -3.030 -21.847 1.00 93.38 85 TYR A CA 1
ATOM 662 C C . TYR A 1 85 ? 7.300 -4.412 -21.804 1.00 93.38 85 TYR A C 1
ATOM 664 O O . TYR A 1 85 ? 8.515 -4.523 -21.962 1.00 93.38 85 TYR A O 1
ATOM 672 N N . GLY A 1 86 ? 6.504 -5.483 -21.720 1.00 91.12 86 GLY A N 1
ATOM 673 C CA . GLY A 1 86 ? 7.000 -6.855 -21.852 1.00 91.12 86 GLY A CA 1
ATOM 674 C C . GLY A 1 86 ? 7.584 -7.142 -23.239 1.00 91.12 86 GLY A C 1
ATOM 675 O O . GLY A 1 86 ? 8.594 -7.838 -23.369 1.00 91.12 86 GLY A O 1
ATOM 676 N N . GLU A 1 87 ? 6.991 -6.584 -24.296 1.00 94.31 87 GLU A N 1
ATOM 677 C CA . GLU A 1 87 ? 7.540 -6.655 -25.657 1.00 94.31 87 GLU A CA 1
ATOM 678 C C . GLU A 1 87 ? 8.884 -5.925 -25.768 1.00 94.31 87 GLU A C 1
ATOM 680 O O . GLU A 1 87 ? 9.835 -6.492 -26.315 1.00 94.31 87 GLU A O 1
ATOM 685 N N . LEU A 1 88 ? 8.996 -4.722 -25.191 1.00 95.69 88 LEU A N 1
ATOM 686 C CA . LEU A 1 88 ? 10.255 -3.985 -25.095 1.00 95.69 88 LEU A CA 1
ATOM 687 C C . LEU A 1 88 ? 11.323 -4.819 -24.376 1.00 95.69 88 LEU A C 1
ATOM 689 O O . LEU A 1 88 ? 12.369 -5.097 -24.962 1.00 95.69 88 LEU A O 1
ATOM 693 N N . GLN A 1 89 ? 11.056 -5.284 -23.152 1.00 93.75 89 GLN A N 1
ATOM 694 C CA . GLN A 1 89 ? 11.996 -6.103 -22.375 1.00 93.75 89 GLN A CA 1
ATOM 695 C C . GLN A 1 89 ? 12.478 -7.328 -23.174 1.00 93.75 89 GLN A C 1
ATOM 697 O O . GLN A 1 89 ? 13.678 -7.622 -23.223 1.00 93.75 89 GLN A O 1
ATOM 702 N N . ASN A 1 90 ? 11.562 -8.017 -23.863 1.00 93.75 90 ASN A N 1
ATOM 703 C CA . ASN A 1 90 ? 11.893 -9.165 -24.705 1.00 93.75 90 ASN A CA 1
ATOM 704 C C . ASN A 1 90 ? 12.775 -8.789 -25.904 1.00 93.75 90 ASN A C 1
ATOM 706 O O . ASN A 1 90 ? 13.766 -9.474 -26.176 1.00 93.75 90 ASN A O 1
ATOM 710 N N . ASN A 1 91 ? 12.461 -7.700 -26.608 1.00 96.31 91 ASN A N 1
ATOM 711 C CA . ASN A 1 91 ? 13.258 -7.244 -27.746 1.00 96.31 91 ASN A CA 1
ATOM 712 C C . ASN A 1 91 ? 14.673 -6.835 -27.315 1.00 96.31 91 ASN A C 1
ATOM 714 O O . ASN A 1 91 ? 15.644 -7.216 -27.968 1.00 96.31 91 ASN A O 1
ATOM 718 N N . ILE A 1 92 ? 14.809 -6.152 -26.175 1.00 95.81 92 ILE A N 1
ATOM 719 C CA . ILE A 1 92 ? 16.103 -5.752 -25.599 1.00 95.81 92 ILE A CA 1
ATOM 720 C C . ILE A 1 92 ? 16.935 -6.970 -25.209 1.00 95.81 92 ILE A C 1
ATOM 722 O O . ILE A 1 92 ? 18.122 -7.056 -25.544 1.00 95.81 92 ILE A O 1
ATOM 726 N N . LYS A 1 93 ? 16.312 -7.957 -24.556 1.00 92.44 93 LYS A N 1
ATOM 727 C CA . LYS A 1 93 ? 16.960 -9.223 -24.193 1.00 92.44 93 LYS A CA 1
ATOM 728 C C . LYS A 1 93 ? 17.520 -9.947 -25.421 1.00 92.44 93 LYS A C 1
ATOM 730 O O . LYS A 1 93 ? 18.633 -10.473 -25.358 1.00 92.44 93 LYS A O 1
ATOM 735 N N . ASN A 1 94 ? 16.784 -9.918 -26.532 1.00 93.12 94 ASN A N 1
ATOM 736 C CA . ASN A 1 94 ? 17.142 -10.582 -27.786 1.00 93.12 94 ASN A CA 1
ATOM 737 C C . ASN A 1 94 ? 18.212 -9.848 -28.612 1.00 93.12 94 ASN A C 1
ATOM 739 O O . ASN A 1 94 ? 18.725 -10.421 -29.576 1.00 93.12 94 ASN A O 1
ATOM 743 N N . LEU A 1 95 ? 18.605 -8.622 -28.246 1.00 93.69 95 LEU A N 1
ATOM 744 C CA . LEU A 1 95 ? 19.722 -7.949 -28.908 1.00 93.69 95 LEU A CA 1
ATOM 745 C C . LEU A 1 95 ? 21.036 -8.701 -28.660 1.00 93.69 95 LEU A C 1
ATOM 747 O O . LEU A 1 95 ? 21.402 -9.002 -27.520 1.00 93.69 95 LEU A O 1
ATOM 751 N N . SER A 1 96 ? 21.797 -8.955 -29.723 1.00 90.56 96 SER A N 1
ATOM 752 C CA . SER A 1 96 ? 23.125 -9.565 -29.624 1.00 90.56 96 SER A CA 1
ATOM 753 C C . SER A 1 96 ? 24.223 -8.505 -29.607 1.00 90.56 96 SER A C 1
ATOM 755 O O . SER A 1 96 ? 24.310 -7.672 -30.505 1.00 90.56 96 SER A O 1
ATOM 757 N N . ILE A 1 97 ? 25.128 -8.590 -28.631 1.00 89.25 97 ILE A N 1
ATOM 758 C CA . ILE A 1 97 ? 26.384 -7.820 -28.623 1.00 89.25 97 ILE A CA 1
ATOM 759 C C . ILE A 1 97 ? 27.508 -8.505 -29.421 1.00 89.25 97 ILE A C 1
ATOM 761 O O . ILE A 1 97 ? 28.568 -7.914 -29.624 1.00 89.25 97 ILE A O 1
ATOM 765 N N . ASP A 1 98 ? 27.306 -9.758 -29.842 1.00 88.25 98 ASP A N 1
ATOM 766 C CA . ASP A 1 98 ? 28.221 -10.509 -30.703 1.00 88.25 98 ASP A CA 1
ATOM 767 C C . ASP A 1 98 ? 27.960 -10.118 -32.166 1.00 88.25 98 ASP A C 1
ATOM 769 O O . ASP A 1 98 ? 26.884 -10.452 -32.677 1.00 88.25 98 ASP A O 1
ATOM 773 N N . PRO A 1 99 ? 28.916 -9.453 -32.852 1.00 83.94 99 PRO A N 1
ATOM 774 C CA . PRO A 1 99 ? 28.740 -8.989 -34.226 1.00 83.94 99 PRO A CA 1
ATOM 775 C C . PRO A 1 99 ? 28.317 -10.079 -35.211 1.00 83.94 99 PRO A C 1
ATOM 777 O O . PRO A 1 99 ? 27.590 -9.786 -36.155 1.00 83.94 99 PRO A O 1
ATOM 780 N N . SER A 1 100 ? 28.735 -11.328 -34.985 1.00 85.81 100 SER A N 1
ATOM 781 C CA . SER A 1 100 ? 28.425 -12.457 -35.872 1.00 85.81 100 SER A CA 1
ATOM 782 C C . SER A 1 100 ? 26.985 -12.968 -35.744 1.00 85.81 100 SER A C 1
ATOM 784 O O . SER A 1 100 ? 26.504 -13.680 -36.621 1.00 85.81 100 SER A O 1
ATOM 786 N N . LYS A 1 101 ? 26.293 -12.590 -34.664 1.00 88.25 101 LYS A N 1
ATOM 787 C CA . LYS A 1 101 ? 24.917 -12.999 -34.340 1.00 88.25 101 LYS A CA 1
ATOM 788 C C . LYS A 1 101 ? 23.945 -11.821 -34.325 1.00 88.25 101 LYS A C 1
ATOM 790 O O . LYS A 1 101 ? 22.830 -11.949 -33.827 1.00 88.25 101 LYS A O 1
ATOM 795 N N . ARG A 1 102 ? 24.384 -10.651 -34.792 1.00 85.31 102 ARG A N 1
ATOM 796 C CA . ARG A 1 102 ? 23.539 -9.461 -34.866 1.00 85.31 102 ARG A CA 1
ATOM 797 C C . ARG A 1 102 ? 22.494 -9.617 -35.959 1.00 85.31 102 ARG A C 1
ATOM 799 O O . ARG A 1 102 ? 22.799 -10.050 -37.067 1.00 85.31 102 ARG A O 1
ATOM 806 N N . ASP A 1 103 ? 21.283 -9.186 -35.640 1.00 86.50 103 ASP A N 1
ATOM 807 C CA . ASP A 1 103 ? 20.179 -9.075 -36.579 1.00 86.50 103 ASP A CA 1
ATOM 808 C C . ASP A 1 103 ? 19.680 -7.627 -36.564 1.00 86.50 103 ASP A C 1
ATOM 810 O O . ASP A 1 103 ? 19.079 -7.173 -35.587 1.00 86.50 103 ASP A O 1
ATOM 814 N N . LYS A 1 104 ? 19.922 -6.905 -37.667 1.00 82.44 104 LYS A N 1
ATOM 815 C CA . LYS A 1 104 ? 19.467 -5.516 -37.839 1.00 82.44 104 LYS A CA 1
ATOM 816 C C . LYS A 1 104 ? 17.950 -5.383 -37.681 1.00 82.44 104 LYS A C 1
ATOM 818 O O . LYS A 1 104 ? 17.471 -4.327 -37.276 1.00 82.44 104 LYS A O 1
ATOM 823 N N . MET A 1 105 ? 17.185 -6.431 -37.992 1.00 87.25 105 MET A N 1
ATOM 824 C CA . MET A 1 105 ? 15.736 -6.427 -37.807 1.00 87.25 105 MET A CA 1
ATOM 825 C C . MET A 1 105 ? 15.356 -6.446 -36.321 1.00 87.25 105 MET A C 1
ATOM 827 O O . MET A 1 105 ? 14.401 -5.775 -35.944 1.00 87.25 105 MET A O 1
ATOM 831 N N . GLN A 1 106 ? 16.104 -7.153 -35.468 1.00 91.00 106 GLN A N 1
ATOM 832 C CA . GLN A 1 106 ? 15.866 -7.141 -34.017 1.00 91.00 106 GLN A CA 1
ATOM 833 C C . GLN A 1 106 ? 16.222 -5.793 -33.391 1.00 91.00 106 GLN A C 1
ATOM 835 O O . GLN A 1 106 ? 15.518 -5.316 -32.508 1.00 91.00 106 GLN A O 1
ATOM 840 N N . GLU A 1 107 ? 17.275 -5.144 -33.886 1.00 92.38 107 GLU A N 1
ATOM 841 C CA . GLU A 1 107 ? 17.670 -3.805 -33.437 1.00 92.38 107 GLU A CA 1
ATOM 842 C C . GLU A 1 107 ? 16.591 -2.761 -33.744 1.00 92.38 107 GLU A C 1
ATOM 844 O O . GLU A 1 107 ? 16.228 -1.978 -32.868 1.00 92.38 107 GLU A O 1
ATOM 849 N N . LYS A 1 108 ? 16.010 -2.806 -34.952 1.00 92.50 108 LYS A N 1
ATOM 850 C CA . LYS A 1 108 ? 14.868 -1.955 -35.318 1.00 92.50 108 LYS A CA 1
ATOM 851 C C . LYS A 1 108 ? 13.633 -2.241 -34.467 1.00 92.50 108 LYS A C 1
ATOM 853 O O . LYS A 1 108 ? 13.041 -1.305 -33.946 1.00 92.50 108 LYS A O 1
ATOM 858 N N . LYS A 1 109 ? 13.296 -3.519 -34.252 1.00 94.88 109 LYS A N 1
ATOM 859 C CA . LYS A 1 109 ? 12.170 -3.910 -33.387 1.00 94.88 109 LYS A CA 1
ATOM 860 C C . LYS A 1 109 ? 12.321 -3.395 -31.959 1.00 94.88 109 LYS A C 1
ATOM 862 O O . LYS A 1 109 ? 11.335 -2.957 -31.380 1.00 94.88 109 LYS A O 1
ATOM 867 N N . ALA A 1 110 ? 13.532 -3.419 -31.398 1.00 95.06 110 ALA A N 1
ATOM 868 C CA . ALA A 1 110 ? 13.785 -2.870 -30.068 1.00 95.06 110 ALA A CA 1
ATOM 869 C C . ALA A 1 110 ? 13.480 -1.363 -30.008 1.00 95.06 110 ALA A C 1
ATOM 871 O O . ALA A 1 110 ? 12.748 -0.933 -29.117 1.00 95.06 110 ALA A O 1
ATOM 872 N N . ILE A 1 111 ? 13.958 -0.589 -30.990 1.00 95.56 111 ILE A N 1
ATOM 873 C CA . ILE A 1 111 ? 13.689 0.856 -31.100 1.00 95.56 111 ILE A CA 1
ATOM 874 C C . ILE A 1 111 ? 12.185 1.124 -31.282 1.00 95.56 111 ILE A C 1
ATOM 876 O O . ILE A 1 111 ? 11.612 1.944 -30.569 1.00 95.56 111 ILE A O 1
ATOM 880 N N . GLU A 1 112 ? 11.523 0.400 -32.188 1.00 95.50 112 GLU A N 1
ATOM 881 C CA . GLU A 1 112 ? 10.080 0.525 -32.437 1.00 95.50 112 GLU A CA 1
ATOM 882 C C . GLU A 1 112 ? 9.257 0.200 -31.183 1.00 95.50 112 GLU A C 1
ATOM 884 O O . GLU A 1 112 ? 8.359 0.961 -30.824 1.00 95.50 112 GLU A O 1
ATOM 889 N N . SER A 1 113 ? 9.594 -0.882 -30.472 1.00 96.88 113 SER A N 1
ATOM 890 C CA . SER A 1 113 ? 8.912 -1.248 -29.224 1.00 96.88 113 SER A CA 1
ATOM 891 C C . SER A 1 113 ? 9.134 -0.233 -28.105 1.00 96.88 113 SER A C 1
ATOM 893 O O . SER A 1 113 ? 8.215 0.018 -27.330 1.00 96.88 113 SER A O 1
ATOM 895 N N . PHE A 1 114 ? 10.314 0.395 -28.042 1.00 96.94 114 PHE A N 1
ATOM 896 C CA . PHE A 1 114 ? 10.584 1.465 -27.085 1.00 96.94 114 PHE A CA 1
ATOM 897 C C . PHE A 1 114 ? 9.729 2.696 -27.379 1.00 96.94 114 PHE A C 1
ATOM 899 O O . PHE A 1 114 ? 9.052 3.199 -26.486 1.00 96.94 114 PHE A O 1
ATOM 906 N N . ASN A 1 115 ? 9.689 3.136 -28.638 1.00 93.50 115 ASN A N 1
ATOM 907 C CA . ASN A 1 115 ? 8.854 4.265 -29.043 1.00 93.50 115 ASN A CA 1
ATOM 908 C C . ASN A 1 115 ? 7.371 3.984 -28.766 1.00 93.50 115 ASN A C 1
ATOM 910 O O . ASN A 1 115 ? 6.679 4.838 -28.218 1.00 93.50 115 ASN A O 1
ATOM 914 N N . TYR A 1 116 ? 6.895 2.771 -29.069 1.00 93.88 116 TYR A N 1
ATOM 915 C CA . TYR A 1 116 ? 5.518 2.377 -28.778 1.00 93.88 116 TYR A CA 1
ATOM 916 C C . TYR A 1 116 ? 5.219 2.359 -27.272 1.00 93.88 116 TYR A C 1
ATOM 918 O O . TYR A 1 116 ? 4.166 2.852 -26.863 1.00 93.88 116 TYR A O 1
ATOM 926 N N . PHE A 1 117 ? 6.134 1.835 -26.448 1.00 94.00 117 PHE A N 1
ATOM 927 C CA . PHE A 1 117 ? 6.025 1.883 -24.989 1.00 94.00 117 PHE A CA 1
ATOM 928 C C . PHE A 1 117 ? 5.886 3.326 -24.492 1.00 94.00 117 PHE A C 1
ATOM 930 O O . PHE A 1 117 ? 4.906 3.635 -23.823 1.00 94.00 117 PHE A O 1
ATOM 937 N N . VAL A 1 118 ? 6.805 4.215 -24.882 1.00 91.88 118 VAL A N 1
ATOM 938 C CA . VAL A 1 118 ? 6.812 5.623 -24.453 1.00 91.88 118 VAL A CA 1
ATOM 939 C C . VAL A 1 118 ? 5.537 6.349 -24.883 1.00 91.88 118 VAL A C 1
ATOM 941 O O . VAL A 1 118 ? 4.915 7.030 -24.070 1.00 91.88 118 VAL A O 1
ATOM 944 N N . SER A 1 119 ? 5.109 6.191 -26.140 1.00 88.94 119 SER A N 1
ATOM 945 C CA . SER A 1 119 ? 3.917 6.876 -26.662 1.00 88.94 119 SER A CA 1
ATOM 946 C C . SER A 1 119 ? 2.617 6.441 -25.989 1.00 88.94 119 SER A C 1
ATOM 948 O O . SER A 1 119 ? 1.665 7.214 -25.956 1.00 88.94 119 SER A O 1
ATOM 950 N N . ASN A 1 120 ? 2.567 5.217 -25.463 1.00 90.75 120 ASN A N 1
ATOM 951 C CA . ASN A 1 120 ? 1.373 4.664 -24.828 1.00 90.75 120 ASN A CA 1
ATOM 952 C C . ASN A 1 120 ? 1.546 4.490 -23.315 1.00 90.75 120 ASN A C 1
ATOM 954 O O . ASN A 1 120 ? 0.735 3.810 -22.691 1.00 90.75 120 ASN A O 1
ATOM 958 N N . MET A 1 121 ? 2.601 5.068 -22.731 1.00 89.56 121 MET A N 1
ATOM 959 C CA . MET A 1 121 ? 2.936 4.855 -21.330 1.00 89.56 121 MET A CA 1
ATOM 960 C C . MET A 1 121 ? 1.786 5.331 -20.426 1.00 89.56 121 MET A C 1
ATOM 962 O O . MET A 1 121 ? 1.347 6.483 -20.568 1.00 89.56 121 MET A O 1
ATOM 966 N N . PRO A 1 122 ? 1.296 4.480 -19.501 1.00 91.38 122 PRO A N 1
ATOM 967 C CA . PRO A 1 122 ? 0.276 4.862 -18.534 1.00 91.38 122 PRO A CA 1
ATOM 968 C C . PRO A 1 122 ? 0.693 6.078 -17.706 1.00 91.38 122 PRO A C 1
ATOM 970 O O . PRO A 1 122 ? 1.874 6.264 -17.412 1.00 91.38 122 PRO A O 1
ATOM 973 N N . ASN A 1 123 ? -0.275 6.906 -17.310 1.00 88.62 123 ASN A N 1
ATOM 974 C CA . ASN A 1 123 ? 0.015 8.146 -16.584 1.00 88.62 123 ASN A CA 1
ATOM 975 C C . ASN A 1 123 ? 0.649 7.896 -15.212 1.00 88.62 123 ASN A C 1
ATOM 977 O O . ASN A 1 123 ? 1.558 8.630 -14.845 1.00 88.62 123 ASN A O 1
ATOM 981 N N . TYR A 1 124 ? 0.262 6.821 -14.522 1.00 89.56 124 TYR A N 1
ATOM 982 C CA . TYR A 1 124 ? 0.833 6.447 -13.225 1.00 89.56 124 TYR A CA 1
ATOM 983 C C . TYR A 1 124 ? 2.334 6.084 -13.278 1.00 89.56 124 TYR A C 1
ATOM 985 O O . TYR A 1 124 ? 2.971 5.978 -12.235 1.00 89.56 124 TYR A O 1
ATOM 993 N N . LEU A 1 125 ? 2.924 5.903 -14.471 1.00 91.94 125 LEU A N 1
ATOM 994 C CA . LEU A 1 125 ? 4.372 5.708 -14.651 1.00 91.94 125 LEU A CA 1
ATOM 995 C C . LEU A 1 125 ? 5.119 6.998 -15.015 1.00 91.94 125 LEU A C 1
ATOM 997 O O . LEU A 1 125 ? 6.336 6.975 -15.147 1.00 91.94 125 LEU A O 1
ATOM 1001 N N . LYS A 1 126 ? 4.434 8.127 -15.226 1.00 90.56 126 LYS A N 1
ATOM 1002 C CA . LYS A 1 126 ? 5.059 9.385 -15.681 1.00 90.56 126 LYS A CA 1
ATOM 1003 C C . LYS A 1 126 ? 5.617 10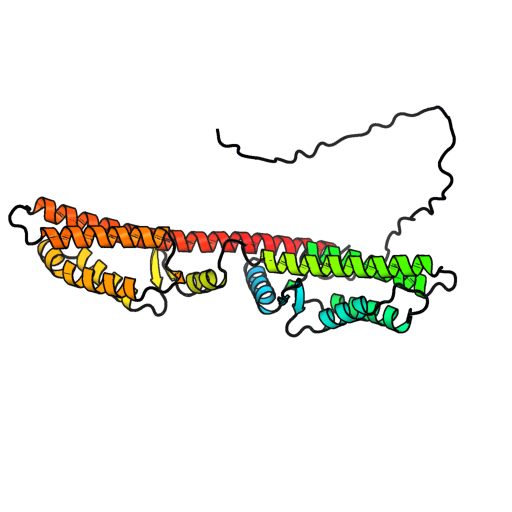.211 -14.517 1.00 90.56 126 LYS A C 1
ATOM 1005 O O . LYS A 1 126 ? 5.422 11.421 -14.471 1.00 90.56 126 LYS A O 1
ATOM 1010 N N . THR A 1 127 ? 6.296 9.560 -13.577 1.00 86.69 127 THR A N 1
ATOM 1011 C CA . THR A 1 127 ? 7.024 10.247 -12.501 1.00 86.69 127 THR A CA 1
ATOM 1012 C C . THR A 1 127 ? 8.333 10.832 -13.034 1.00 86.69 127 THR A C 1
ATOM 1014 O O . THR A 1 127 ? 8.854 10.380 -14.054 1.00 86.69 127 THR A O 1
ATOM 1017 N N . ASN A 1 128 ? 8.891 11.824 -12.343 1.00 85.19 128 ASN A N 1
ATOM 1018 C CA . ASN A 1 128 ? 10.147 12.483 -12.704 1.00 85.19 128 ASN A CA 1
ATOM 1019 C C . ASN A 1 128 ? 11.291 11.492 -12.929 1.00 85.19 128 ASN A C 1
ATOM 1021 O O . ASN A 1 128 ? 11.934 11.498 -13.980 1.00 85.19 128 ASN A O 1
ATOM 1025 N N . LEU A 1 129 ? 11.490 10.584 -11.977 1.00 86.44 129 LEU A N 1
ATOM 1026 C CA . LEU A 1 129 ? 12.578 9.618 -12.041 1.00 86.44 129 LEU A CA 1
ATOM 1027 C C . LEU A 1 129 ? 12.405 8.645 -13.218 1.00 86.44 129 LEU A C 1
ATOM 1029 O O . LEU A 1 129 ? 13.335 8.471 -14.006 1.00 86.44 129 LEU A O 1
ATOM 1033 N N . ILE A 1 130 ? 11.199 8.101 -13.429 1.00 91.69 130 ILE A N 1
ATOM 1034 C CA . ILE A 1 130 ? 10.932 7.212 -14.572 1.00 91.69 130 ILE A CA 1
ATOM 1035 C C . ILE A 1 130 ? 11.102 7.967 -15.892 1.00 91.69 130 ILE A C 1
ATOM 1037 O O . ILE A 1 130 ? 11.705 7.449 -16.832 1.00 91.69 130 ILE A O 1
ATOM 1041 N N . MET A 1 131 ? 10.597 9.199 -15.984 1.00 91.19 131 MET A N 1
ATOM 1042 C CA . MET A 1 131 ? 10.701 10.003 -17.201 1.00 91.19 131 MET A CA 1
ATOM 1043 C C . MET A 1 131 ? 12.150 10.348 -17.554 1.00 91.19 131 MET A C 1
ATOM 1045 O O . MET A 1 131 ? 12.502 10.360 -18.736 1.00 91.19 131 MET A O 1
ATOM 1049 N N . LYS A 1 132 ? 13.003 10.557 -16.550 1.00 88.75 132 LYS A N 1
ATOM 1050 C CA . LYS A 1 132 ? 14.443 10.723 -16.743 1.00 88.75 132 LYS A CA 1
ATOM 1051 C C . LYS A 1 132 ? 15.085 9.462 -17.328 1.00 88.75 132 LYS A C 1
ATOM 1053 O O . LYS A 1 132 ? 15.809 9.563 -18.317 1.00 88.75 132 LYS A O 1
ATOM 1058 N N . GLU A 1 133 ? 14.776 8.281 -16.795 1.00 93.56 133 GLU A N 1
ATOM 1059 C CA . GLU A 1 133 ? 15.308 7.021 -17.339 1.00 93.56 133 GLU A CA 1
ATOM 1060 C C . GLU A 1 133 ? 14.740 6.693 -18.732 1.00 93.56 133 GLU A C 1
ATOM 1062 O O . GLU A 1 133 ? 15.438 6.151 -19.595 1.00 93.56 133 GLU A O 1
ATOM 1067 N N . VAL A 1 134 ? 13.494 7.099 -19.012 1.00 93.88 134 VAL A N 1
ATOM 1068 C CA . VAL A 1 134 ? 12.931 7.083 -20.368 1.00 93.88 134 VAL A CA 1
ATOM 1069 C C . VAL A 1 134 ? 13.759 7.963 -21.308 1.00 93.88 134 VAL A C 1
ATOM 1071 O O . VAL A 1 134 ? 14.048 7.533 -22.425 1.00 93.88 134 VAL A O 1
ATOM 1074 N N . GLU A 1 135 ? 14.160 9.168 -20.901 1.00 91.00 135 GLU A N 1
ATOM 1075 C CA . GLU A 1 135 ? 14.987 10.036 -21.748 1.00 91.00 135 GLU A CA 1
ATOM 1076 C C . GLU A 1 135 ? 16.395 9.463 -21.965 1.00 91.00 135 GLU A C 1
ATOM 1078 O O . GLU A 1 135 ? 16.870 9.402 -23.102 1.00 91.00 135 GLU A O 1
ATOM 1083 N N . ASP A 1 136 ? 17.031 8.936 -20.921 1.00 90.56 136 ASP A N 1
ATOM 1084 C CA . ASP A 1 136 ? 18.329 8.263 -21.028 1.00 90.56 136 ASP A CA 1
ATOM 1085 C C . ASP A 1 136 ? 18.281 7.083 -22.017 1.00 90.56 136 ASP A C 1
ATOM 1087 O O . ASP A 1 136 ? 19.147 6.942 -22.898 1.00 90.56 136 ASP A O 1
ATOM 1091 N N . ALA A 1 137 ? 17.233 6.258 -21.929 1.00 95.56 137 ALA A N 1
ATOM 1092 C CA . ALA A 1 137 ? 16.989 5.167 -22.866 1.00 95.56 137 ALA A CA 1
ATOM 1093 C C . ALA A 1 137 ? 16.711 5.686 -24.286 1.00 95.56 137 ALA A C 1
ATOM 1095 O O . ALA A 1 137 ? 17.247 5.140 -25.255 1.00 95.56 137 ALA A O 1
ATOM 1096 N N . ARG A 1 138 ? 15.950 6.777 -24.435 1.00 96.44 138 ARG A N 1
ATOM 1097 C CA . ARG A 1 138 ? 15.664 7.417 -25.731 1.00 96.44 138 ARG A CA 1
ATOM 1098 C C . ARG A 1 138 ? 16.938 7.910 -26.408 1.00 96.44 138 ARG A C 1
ATOM 1100 O O . ARG A 1 138 ? 17.149 7.635 -27.592 1.00 96.44 138 ARG A O 1
ATOM 1107 N N . ILE A 1 139 ? 17.821 8.578 -25.670 1.00 92.50 139 ILE A N 1
ATOM 1108 C CA . ILE A 1 139 ? 19.124 9.032 -26.170 1.00 92.50 139 ILE A CA 1
ATOM 1109 C C . ILE A 1 139 ? 19.980 7.831 -26.591 1.00 92.50 139 ILE A C 1
ATOM 1111 O O . ILE A 1 139 ? 20.609 7.856 -27.657 1.00 92.50 139 ILE A O 1
ATOM 1115 N N . ALA A 1 140 ? 19.995 6.756 -25.795 1.00 95.69 140 ALA A N 1
ATOM 1116 C CA . ALA A 1 140 ? 20.700 5.523 -26.140 1.00 95.69 140 ALA A CA 1
ATOM 1117 C C . ALA A 1 140 ? 20.163 4.895 -27.441 1.00 95.69 140 ALA A C 1
ATOM 1119 O O . ALA A 1 140 ? 20.959 4.526 -28.312 1.00 95.69 140 ALA A O 1
ATOM 1120 N N . MET A 1 141 ? 18.836 4.841 -27.603 1.00 96.12 141 MET A N 1
ATOM 1121 C CA . MET A 1 141 ? 18.162 4.343 -28.806 1.00 96.12 141 MET A CA 1
ATOM 1122 C C . MET A 1 141 ? 18.493 5.180 -30.040 1.00 96.12 141 MET A C 1
ATOM 1124 O O . MET A 1 141 ? 18.909 4.618 -31.052 1.00 96.12 141 MET A O 1
ATOM 1128 N N . LYS A 1 142 ? 18.415 6.515 -29.949 1.00 94.81 142 LYS A N 1
ATOM 1129 C CA . LYS A 1 142 ? 18.779 7.431 -31.047 1.00 94.81 142 LYS A CA 1
ATOM 1130 C C . LYS A 1 142 ? 20.239 7.247 -31.483 1.00 94.81 142 LYS A C 1
ATOM 1132 O O . LYS A 1 142 ? 20.539 7.201 -32.677 1.00 94.81 142 LYS A O 1
ATOM 1137 N N . LYS A 1 143 ? 21.167 7.096 -30.526 1.00 94.06 143 LYS A N 1
ATOM 1138 C CA . LYS A 1 143 ? 22.593 6.832 -30.814 1.00 94.06 143 LYS A CA 1
ATOM 1139 C C . LYS A 1 143 ? 22.802 5.479 -31.500 1.00 94.06 143 LYS A C 1
ATOM 1141 O O . LYS A 1 143 ? 23.651 5.375 -32.389 1.00 94.06 143 LYS A O 1
ATOM 1146 N N . LEU A 1 144 ? 22.053 4.448 -31.103 1.00 94.38 144 LEU A N 1
ATOM 1147 C CA . LEU A 1 144 ? 22.071 3.156 -31.784 1.00 94.38 144 LEU A CA 1
ATOM 1148 C C . LEU A 1 144 ? 21.531 3.301 -33.212 1.00 94.38 144 LEU A C 1
ATOM 1150 O O . LEU A 1 144 ? 22.252 2.981 -34.153 1.00 94.38 144 LEU A O 1
ATOM 1154 N N . GLU A 1 145 ? 20.328 3.849 -33.380 1.00 94.94 145 GLU A N 1
ATOM 1155 C CA . GLU A 1 145 ? 19.659 4.030 -34.673 1.00 94.94 145 GLU A CA 1
ATOM 1156 C C . GLU A 1 145 ? 20.534 4.773 -35.691 1.00 94.94 145 GLU A C 1
ATOM 1158 O O . GLU A 1 145 ? 20.722 4.299 -36.815 1.00 94.94 145 GLU A O 1
ATOM 1163 N N . LYS A 1 146 ? 21.153 5.886 -35.275 1.00 93.75 146 LYS A N 1
ATOM 1164 C CA . LYS A 1 146 ? 22.085 6.655 -36.112 1.00 93.75 146 LYS A CA 1
ATOM 1165 C C . LYS A 1 146 ? 23.205 5.774 -36.673 1.00 93.75 146 LYS A C 1
ATOM 1167 O O . LYS A 1 146 ? 23.459 5.798 -37.872 1.00 93.75 146 LYS A O 1
ATOM 1172 N N . ASN A 1 147 ? 23.839 4.965 -35.826 1.00 91.62 147 ASN A N 1
ATOM 1173 C CA . ASN A 1 147 ? 24.941 4.089 -36.235 1.00 91.62 147 ASN A CA 1
ATOM 1174 C C . ASN A 1 147 ? 24.485 2.843 -37.007 1.00 91.62 147 ASN A C 1
ATOM 1176 O O . ASN A 1 147 ? 25.299 2.206 -37.668 1.00 91.62 147 ASN A O 1
ATOM 1180 N N . LEU A 1 148 ? 23.208 2.462 -36.936 1.00 89.31 148 LEU A N 1
ATOM 1181 C CA . LEU A 1 148 ? 22.663 1.394 -37.782 1.00 89.31 148 LEU A CA 1
ATOM 1182 C C . LEU A 1 148 ? 22.432 1.851 -39.222 1.00 89.31 148 LEU A C 1
ATOM 1184 O O . LEU A 1 148 ? 22.522 1.028 -40.140 1.00 89.31 148 LEU A O 1
ATOM 1188 N N . ASN A 1 149 ? 22.144 3.142 -39.391 1.00 88.88 149 ASN A N 1
ATOM 1189 C CA . ASN A 1 149 ? 21.928 3.791 -40.680 1.00 88.88 149 ASN A CA 1
ATOM 1190 C C . ASN A 1 149 ? 23.227 4.340 -41.301 1.00 88.88 149 ASN A C 1
ATOM 1192 O O . ASN A 1 149 ? 23.237 4.677 -42.481 1.00 88.88 149 ASN A O 1
ATOM 1196 N N . ASP A 1 150 ? 24.321 4.396 -40.537 1.00 90.00 150 ASP A N 1
ATOM 1197 C CA . ASP A 1 150 ? 25.654 4.756 -41.022 1.00 90.00 150 ASP A CA 1
ATOM 1198 C C . ASP A 1 150 ? 26.433 3.507 -41.469 1.00 90.00 150 ASP A C 1
ATOM 1200 O O . ASP A 1 150 ? 26.868 2.688 -40.657 1.00 90.00 150 ASP A O 1
ATOM 1204 N N . GLU A 1 151 ? 26.645 3.366 -42.779 1.00 83.88 151 GLU A N 1
ATOM 1205 C CA . GLU A 1 151 ? 27.400 2.247 -43.364 1.00 83.88 151 GLU A CA 1
ATOM 1206 C C . GLU A 1 151 ? 28.881 2.222 -42.949 1.00 83.88 151 GLU A C 1
ATOM 1208 O O . GLU A 1 151 ? 29.542 1.189 -43.080 1.00 83.88 151 GLU A O 1
ATOM 1213 N N . THR A 1 152 ? 29.406 3.333 -42.425 1.00 89.25 152 THR A N 1
ATOM 1214 C CA . THR A 1 152 ? 30.796 3.457 -41.968 1.00 89.25 152 THR A CA 1
ATOM 1215 C C . THR A 1 152 ? 30.981 3.112 -40.487 1.00 89.25 152 THR A C 1
ATOM 1217 O O . THR A 1 152 ? 32.116 2.962 -40.020 1.00 89.25 152 THR A O 1
ATOM 1220 N N . ALA A 1 153 ? 29.888 2.917 -39.740 1.00 88.88 153 ALA A N 1
ATOM 1221 C CA . ALA A 1 153 ? 29.943 2.614 -38.318 1.00 88.88 153 ALA A CA 1
ATOM 1222 C C . ALA A 1 153 ? 30.593 1.247 -38.045 1.00 88.88 153 ALA A C 1
ATOM 1224 O O . ALA A 1 153 ? 30.176 0.194 -38.537 1.00 88.88 153 ALA A O 1
ATOM 1225 N N . SER A 1 154 ? 31.619 1.239 -37.190 1.00 90.88 154 SER A N 1
ATOM 1226 C CA . SER A 1 154 ? 32.313 -0.005 -36.849 1.00 90.88 154 SER A CA 1
ATOM 1227 C C . SER A 1 154 ? 31.440 -0.948 -36.009 1.00 90.88 154 SER A C 1
ATOM 1229 O O . SER A 1 154 ? 30.668 -0.529 -35.142 1.00 90.88 154 SER A O 1
ATOM 1231 N N . SER A 1 155 ? 31.651 -2.260 -36.165 1.00 87.62 155 SER A N 1
ATOM 1232 C CA . SER A 1 155 ? 30.984 -3.277 -35.331 1.00 87.62 155 SER A CA 1
ATOM 1233 C C . SER A 1 155 ? 31.231 -3.079 -33.828 1.00 87.62 155 SER A C 1
ATOM 1235 O O . SER A 1 155 ? 30.367 -3.400 -33.013 1.00 87.62 155 SER A O 1
ATOM 1237 N N . ARG A 1 156 ? 32.389 -2.515 -33.449 1.00 89.56 156 ARG A N 1
ATOM 1238 C CA . ARG A 1 156 ? 32.726 -2.182 -32.056 1.00 89.56 156 ARG A CA 1
ATOM 1239 C C . ARG A 1 156 ? 31.849 -1.053 -31.511 1.00 89.56 156 ARG A C 1
ATOM 1241 O O . ARG A 1 156 ? 31.384 -1.153 -30.379 1.00 89.56 156 ARG A O 1
ATOM 1248 N N . VAL A 1 157 ? 31.623 -0.006 -32.305 1.00 92.38 157 VAL A N 1
ATOM 1249 C CA . VAL A 1 157 ? 30.763 1.130 -31.934 1.00 92.38 157 VAL A CA 1
ATOM 1250 C C . VAL A 1 157 ? 29.327 0.657 -31.742 1.00 92.38 157 VAL A C 1
ATOM 1252 O O . VAL A 1 157 ? 28.731 0.921 -30.702 1.00 92.38 157 VAL A O 1
ATOM 1255 N N . ILE A 1 158 ? 28.803 -0.139 -32.676 1.00 91.25 158 ILE A N 1
ATOM 1256 C CA . ILE A 1 158 ? 27.428 -0.632 -32.558 1.00 91.25 158 ILE A CA 1
ATOM 1257 C C . ILE A 1 158 ? 27.265 -1.558 -31.344 1.00 91.25 158 ILE A C 1
ATOM 1259 O O . ILE A 1 158 ? 26.298 -1.421 -30.600 1.00 91.25 158 ILE A O 1
ATOM 1263 N N . LYS A 1 159 ? 28.245 -2.431 -31.068 1.00 93.75 159 LYS A N 1
ATOM 1264 C CA . LYS A 1 159 ? 28.265 -3.239 -29.838 1.00 93.75 159 LYS A CA 1
ATOM 1265 C C . LYS A 1 159 ? 28.147 -2.370 -28.578 1.00 93.75 159 LYS A C 1
ATOM 1267 O O . LYS A 1 159 ? 27.362 -2.705 -27.694 1.00 93.75 159 LYS A O 1
ATOM 1272 N N . LYS A 1 160 ? 28.916 -1.274 -28.493 1.00 94.50 160 LYS A N 1
ATOM 1273 C CA . LYS A 1 160 ? 28.866 -0.337 -27.356 1.00 94.50 160 LYS A CA 1
ATOM 1274 C C . LYS A 1 160 ? 27.465 0.262 -27.201 1.00 94.50 160 LYS A C 1
ATOM 1276 O O . LYS A 1 160 ? 26.958 0.312 -26.088 1.00 94.50 160 LYS A O 1
ATOM 1281 N N . HIS A 1 161 ? 26.828 0.668 -28.298 1.00 95.25 161 HIS A N 1
ATOM 1282 C CA . HIS A 1 161 ? 25.484 1.249 -28.248 1.00 95.25 161 HIS A CA 1
ATOM 1283 C C . HIS A 1 161 ? 24.392 0.235 -27.900 1.00 95.25 161 HIS A C 1
ATOM 1285 O O . HIS A 1 161 ? 23.498 0.580 -27.139 1.00 95.25 161 HIS A O 1
ATOM 1291 N N . ILE A 1 162 ? 24.490 -1.015 -28.368 1.00 95.19 162 ILE A N 1
ATOM 1292 C CA . ILE A 1 162 ? 23.578 -2.088 -27.940 1.00 95.19 162 ILE A CA 1
ATOM 1293 C C . ILE A 1 162 ? 23.701 -2.328 -26.434 1.00 95.19 162 ILE A C 1
ATOM 1295 O O . ILE A 1 162 ? 22.684 -2.448 -25.760 1.00 95.19 162 ILE A O 1
ATOM 1299 N N . GLN A 1 163 ? 24.927 -2.383 -25.899 1.00 95.25 163 GLN A N 1
ATOM 1300 C CA . GLN A 1 163 ? 25.120 -2.540 -24.456 1.00 95.25 163 GLN A CA 1
ATOM 1301 C C . GLN A 1 163 ? 24.519 -1.356 -23.691 1.00 95.25 163 GLN A C 1
ATOM 1303 O O . GLN A 1 163 ? 23.731 -1.574 -22.784 1.00 95.25 163 GLN A O 1
ATOM 1308 N N . ASN A 1 164 ? 24.787 -0.125 -24.132 1.00 96.38 164 ASN A N 1
ATOM 1309 C CA . ASN A 1 164 ? 24.230 1.071 -23.504 1.00 96.38 164 ASN A CA 1
ATOM 1310 C C . ASN A 1 164 ? 22.691 1.084 -23.517 1.00 96.38 164 ASN A C 1
ATOM 1312 O O . ASN A 1 164 ? 22.074 1.489 -22.544 1.00 96.38 164 ASN A O 1
ATOM 1316 N N . VAL A 1 165 ? 22.062 0.623 -24.603 1.00 97.50 165 VAL A N 1
ATOM 1317 C CA . VAL A 1 165 ? 20.602 0.456 -24.675 1.00 97.50 165 VAL A CA 1
ATOM 1318 C C . VAL A 1 165 ? 20.103 -0.565 -23.650 1.00 97.50 165 VAL A C 1
ATOM 1320 O O . VAL A 1 165 ? 19.108 -0.309 -22.979 1.00 97.50 165 VAL A O 1
ATOM 1323 N N . LYS A 1 166 ? 20.784 -1.709 -23.510 1.00 96.56 166 LYS A N 1
ATOM 1324 C CA . LYS A 1 166 ? 20.425 -2.716 -22.501 1.00 96.56 166 LYS A CA 1
ATOM 1325 C C . LYS A 1 166 ? 20.529 -2.160 -21.087 1.00 96.56 166 LYS A C 1
ATOM 1327 O O . LYS A 1 166 ? 19.610 -2.375 -20.306 1.00 96.56 166 LYS A O 1
ATOM 1332 N N . ASP A 1 167 ? 21.613 -1.447 -20.798 1.00 95.94 167 ASP A N 1
ATOM 1333 C CA . ASP A 1 167 ? 21.861 -0.854 -19.486 1.00 95.94 167 ASP A CA 1
ATOM 1334 C C . ASP A 1 167 ? 20.780 0.191 -19.168 1.00 95.94 167 ASP A C 1
ATOM 1336 O O . ASP A 1 167 ? 20.133 0.098 -18.134 1.00 95.94 167 ASP A O 1
ATOM 1340 N N . LYS A 1 168 ? 20.461 1.093 -20.108 1.00 97.12 168 LYS A N 1
ATOM 1341 C CA . LYS A 1 168 ? 19.432 2.126 -19.895 1.00 97.12 168 LYS A CA 1
ATOM 1342 C C . LYS A 1 168 ? 18.002 1.608 -19.792 1.00 97.12 168 LYS A C 1
ATOM 1344 O O . LYS A 1 168 ? 17.209 2.158 -19.038 1.00 97.12 168 LYS A O 1
ATOM 1349 N N . VAL A 1 169 ? 17.653 0.531 -20.496 1.00 95.38 169 VAL A N 1
ATOM 1350 C CA . VAL A 1 169 ? 16.342 -0.107 -20.282 1.00 95.38 169 VAL A CA 1
ATOM 1351 C C . VAL A 1 169 ? 16.300 -0.874 -18.954 1.00 95.38 169 VAL A C 1
ATOM 1353 O O . VAL A 1 169 ? 15.231 -0.983 -18.355 1.00 95.38 169 VAL A O 1
ATOM 1356 N N . ALA A 1 170 ? 17.436 -1.385 -18.470 1.00 94.31 170 ALA A N 1
ATOM 1357 C CA . ALA A 1 170 ? 17.514 -1.973 -17.136 1.00 94.31 170 ALA A CA 1
ATOM 1358 C C . ALA A 1 170 ? 17.382 -0.906 -16.037 1.00 94.31 170 ALA A C 1
ATOM 1360 O O . ALA A 1 170 ? 16.624 -1.133 -15.099 1.00 94.31 170 ALA A O 1
ATOM 1361 N N . ASP A 1 171 ? 18.033 0.254 -16.187 1.00 94.62 171 ASP A N 1
ATOM 1362 C CA . ASP A 1 171 ? 17.871 1.408 -15.288 1.00 94.62 171 ASP A CA 1
ATOM 1363 C C . ASP A 1 171 ? 16.388 1.826 -15.214 1.00 94.62 171 ASP A C 1
ATOM 1365 O O . ASP A 1 171 ? 15.814 1.877 -14.130 1.00 94.62 171 ASP A O 1
ATOM 1369 N N . LEU A 1 172 ? 15.718 1.960 -16.367 1.00 95.44 172 LEU A N 1
ATOM 1370 C CA . LEU A 1 172 ? 14.273 2.209 -16.437 1.00 95.44 172 LEU A CA 1
ATOM 1371 C C . LEU A 1 172 ? 13.433 1.137 -15.715 1.00 95.44 172 LEU A C 1
ATOM 1373 O O . LEU A 1 172 ? 12.458 1.466 -15.045 1.00 95.44 172 LEU A O 1
ATOM 1377 N N . ASN A 1 173 ? 13.768 -0.151 -15.859 1.00 95.31 173 ASN A N 1
ATOM 1378 C CA . ASN A 1 173 ? 13.067 -1.219 -15.137 1.00 95.31 173 ASN A CA 1
ATOM 1379 C C . ASN A 1 173 ? 13.239 -1.080 -13.624 1.00 95.31 173 ASN A C 1
ATOM 1381 O O . ASN A 1 173 ? 12.266 -1.245 -12.896 1.00 95.31 173 ASN A O 1
ATOM 1385 N N . ASN A 1 174 ? 14.454 -0.780 -13.167 1.00 93.44 174 ASN A N 1
ATOM 1386 C CA . ASN A 1 174 ? 14.736 -0.584 -11.749 1.00 93.44 174 ASN A CA 1
ATOM 1387 C C . ASN A 1 174 ? 13.960 0.610 -11.195 1.00 93.44 174 ASN A C 1
ATOM 1389 O O . ASN A 1 174 ? 13.368 0.487 -10.136 1.00 93.44 174 ASN A O 1
ATOM 1393 N N . GLU A 1 175 ? 13.854 1.707 -11.941 1.00 93.94 175 GLU A N 1
ATOM 1394 C CA . GLU A 1 175 ? 13.099 2.873 -11.482 1.00 93.94 175 GLU A CA 1
ATOM 1395 C C . GLU A 1 175 ? 11.585 2.597 -11.386 1.00 93.94 175 GLU A C 1
ATOM 1397 O O . GLU A 1 175 ? 10.917 3.040 -10.455 1.00 93.94 175 GLU A O 1
ATOM 1402 N N . ILE A 1 176 ? 11.023 1.788 -12.296 1.00 93.88 176 ILE A N 1
ATOM 1403 C CA . ILE A 1 176 ? 9.624 1.335 -12.175 1.00 93.88 176 ILE A CA 1
ATOM 1404 C C . ILE A 1 176 ? 9.441 0.427 -10.946 1.00 93.88 176 ILE A C 1
ATOM 1406 O O . ILE A 1 176 ? 8.402 0.494 -10.284 1.00 93.88 176 ILE A O 1
ATOM 1410 N N . VAL A 1 177 ? 10.432 -0.417 -10.634 1.00 90.94 177 VAL A N 1
ATOM 1411 C CA . VAL A 1 177 ? 10.449 -1.242 -9.414 1.00 90.94 177 VAL A CA 1
ATOM 1412 C C . VAL A 1 177 ? 10.515 -0.359 -8.172 1.00 90.94 177 VAL A C 1
ATOM 1414 O O . VAL A 1 177 ? 9.697 -0.534 -7.275 1.00 90.94 177 VAL A O 1
ATOM 1417 N N . ASP A 1 178 ? 11.431 0.604 -8.136 1.00 88.44 178 ASP A N 1
ATOM 1418 C CA . ASP A 1 178 ? 11.644 1.494 -6.997 1.00 88.44 178 ASP A CA 1
ATOM 1419 C C . ASP A 1 178 ? 10.408 2.356 -6.732 1.00 88.44 178 ASP A C 1
ATOM 1421 O O . ASP A 1 178 ? 9.964 2.423 -5.590 1.00 88.44 178 ASP A O 1
ATOM 1425 N N . MET A 1 179 ? 9.767 2.901 -7.773 1.00 90.19 179 MET A N 1
ATOM 1426 C CA . MET A 1 179 ? 8.467 3.572 -7.650 1.00 90.19 179 MET A CA 1
ATOM 1427 C C . MET A 1 179 ? 7.397 2.625 -7.090 1.00 90.19 179 MET A C 1
ATOM 1429 O O . MET A 1 179 ? 6.634 2.984 -6.193 1.00 90.19 179 MET A O 1
ATOM 1433 N N . ARG A 1 180 ? 7.304 1.394 -7.608 1.00 88.50 180 ARG A N 1
ATOM 1434 C CA . ARG A 1 180 ? 6.297 0.442 -7.125 1.00 88.50 180 ARG A CA 1
ATOM 1435 C C . ARG A 1 180 ? 6.522 0.082 -5.658 1.00 88.50 180 ARG A C 1
ATOM 1437 O O . ARG A 1 180 ? 5.543 -0.050 -4.926 1.00 88.50 180 ARG A O 1
ATOM 1444 N N . LEU A 1 181 ? 7.779 -0.066 -5.248 1.00 83.81 181 LEU A N 1
ATOM 1445 C CA . LEU A 1 181 ? 8.165 -0.313 -3.865 1.00 83.81 181 LEU A CA 1
ATOM 1446 C C . LEU A 1 181 ? 7.999 0.933 -2.995 1.00 83.81 181 LEU A C 1
ATOM 1448 O O . LEU A 1 181 ? 7.635 0.784 -1.846 1.00 83.81 181 LEU A O 1
ATOM 1452 N N . SER A 1 182 ? 8.199 2.154 -3.495 1.00 80.75 182 SER A N 1
ATOM 1453 C CA . SER A 1 182 ? 7.999 3.372 -2.694 1.00 80.75 182 SER A CA 1
ATOM 1454 C C . SER A 1 182 ? 6.529 3.613 -2.355 1.00 80.75 182 SER A C 1
ATOM 1456 O O . SER A 1 182 ? 6.227 4.258 -1.355 1.00 80.75 182 SER A O 1
ATOM 1458 N N . LEU A 1 183 ? 5.616 3.089 -3.180 1.00 80.88 183 LEU A N 1
ATOM 1459 C CA . LEU A 1 183 ? 4.179 3.075 -2.901 1.00 80.88 183 LEU A CA 1
ATOM 1460 C C . LEU A 1 183 ? 3.779 2.056 -1.820 1.00 80.88 183 LEU A C 1
ATOM 1462 O O . LEU A 1 183 ? 2.653 2.133 -1.319 1.00 80.88 183 LEU A O 1
ATOM 1466 N N . ASP A 1 184 ? 4.696 1.160 -1.442 1.00 73.19 184 ASP A N 1
ATOM 1467 C CA . ASP A 1 184 ? 4.572 0.215 -0.335 1.00 73.19 184 ASP A CA 1
ATOM 1468 C C . ASP A 1 184 ? 5.593 0.599 0.755 1.00 73.19 184 ASP A C 1
ATOM 1470 O O . ASP A 1 184 ? 6.785 0.309 0.653 1.00 73.19 184 ASP A O 1
ATOM 1474 N N . LYS A 1 185 ? 5.175 1.263 1.837 1.00 62.53 185 LYS A N 1
ATOM 1475 C CA . LYS A 1 185 ? 6.104 1.525 2.954 1.00 62.53 185 LYS A CA 1
ATOM 1476 C C . LYS A 1 185 ? 6.698 0.202 3.461 1.00 62.53 185 LYS A C 1
ATOM 1478 O O . LYS A 1 185 ? 5.957 -0.714 3.793 1.00 62.53 185 LYS A O 1
ATOM 1483 N N . GLN A 1 186 ? 8.028 0.124 3.573 1.00 51.44 186 GLN A N 1
ATOM 1484 C CA . GLN A 1 186 ? 8.739 -1.115 3.938 1.00 51.44 186 GLN A CA 1
ATOM 1485 C C . GLN A 1 186 ? 8.352 -1.688 5.316 1.00 51.44 186 GLN A C 1
ATOM 1487 O O . GLN A 1 186 ? 8.499 -2.890 5.517 1.00 51.44 186 GLN A O 1
ATOM 1492 N N . ASP A 1 187 ? 7.828 -0.857 6.224 1.00 53.62 187 ASP A N 1
ATOM 1493 C CA . ASP A 1 187 ? 7.390 -1.257 7.572 1.00 53.62 187 ASP A CA 1
ATOM 1494 C C . ASP A 1 187 ? 5.857 -1.341 7.724 1.00 53.62 187 ASP A C 1
ATOM 1496 O O . ASP A 1 187 ? 5.360 -1.650 8.806 1.00 53.62 187 ASP A O 1
ATOM 1500 N N . LEU A 1 188 ? 5.094 -1.069 6.658 1.00 52.25 188 LEU A N 1
ATOM 1501 C CA . LEU A 1 188 ? 3.633 -1.122 6.669 1.00 52.25 188 LEU A CA 1
ATOM 1502 C C . LEU A 1 188 ? 3.179 -2.365 5.899 1.00 52.25 188 LEU A C 1
ATOM 1504 O O . LEU A 1 188 ? 3.399 -2.475 4.693 1.00 52.25 188 LEU A O 1
ATOM 1508 N N . ASP A 1 189 ? 2.506 -3.299 6.571 1.00 62.12 189 ASP A N 1
ATOM 1509 C CA . ASP A 1 189 ? 1.754 -4.334 5.862 1.00 62.12 189 ASP A CA 1
ATOM 1510 C C . ASP A 1 189 ? 0.596 -3.647 5.130 1.00 62.12 189 ASP A C 1
ATOM 1512 O O . ASP A 1 189 ? -0.418 -3.312 5.737 1.00 62.12 189 ASP A O 1
ATOM 1516 N N . TYR A 1 190 ? 0.764 -3.382 3.831 1.00 61.00 190 TYR A N 1
ATOM 1517 C CA . TYR A 1 190 ? -0.204 -2.610 3.053 1.00 61.00 190 TYR A CA 1
ATOM 1518 C C . TYR A 1 190 ? -1.580 -3.295 2.967 1.00 61.00 190 TYR A C 1
ATOM 1520 O O . TYR A 1 190 ? -2.602 -2.621 2.840 1.00 61.00 190 TYR A O 1
ATOM 1528 N N . ALA A 1 191 ? -1.629 -4.628 3.077 1.00 64.62 191 ALA A N 1
ATOM 1529 C CA . ALA A 1 191 ? -2.896 -5.349 3.152 1.00 64.62 191 ALA A CA 1
ATOM 1530 C C . ALA A 1 191 ? -3.585 -5.080 4.498 1.00 64.62 191 ALA A C 1
ATOM 1532 O O . ALA A 1 191 ? -4.749 -4.687 4.515 1.00 64.62 191 ALA A O 1
ATOM 1533 N N . ALA A 1 192 ? -2.845 -5.184 5.608 1.00 65.06 192 ALA A N 1
ATOM 1534 C CA . ALA A 1 192 ? -3.364 -4.836 6.932 1.00 65.06 192 ALA A CA 1
ATOM 1535 C C . ALA A 1 192 ? -3.728 -3.345 7.048 1.00 65.06 192 ALA A C 1
ATOM 1537 O O . ALA A 1 192 ? -4.723 -3.005 7.680 1.00 65.06 192 ALA A O 1
ATOM 1538 N N . TYR A 1 193 ? -2.964 -2.462 6.402 1.00 67.56 193 TYR A N 1
ATOM 1539 C CA . TYR A 1 193 ? -3.247 -1.033 6.287 1.00 67.56 193 TYR A CA 1
ATOM 1540 C C . TYR A 1 193 ? -4.562 -0.774 5.557 1.00 67.56 193 TYR A C 1
ATOM 1542 O O . TYR A 1 193 ? -5.417 -0.059 6.072 1.00 67.56 193 TYR A O 1
ATOM 1550 N N . SER A 1 194 ? -4.731 -1.368 4.372 1.00 70.56 194 SER A N 1
ATOM 1551 C CA . SER A 1 194 ? -5.946 -1.203 3.578 1.00 70.56 194 SER A CA 1
ATOM 1552 C C . SER A 1 194 ? -7.161 -1.716 4.348 1.00 70.56 194 SER A C 1
ATOM 1554 O O . SER A 1 194 ? -8.172 -1.020 4.434 1.00 70.56 194 SER A O 1
ATOM 1556 N N . ASP A 1 195 ? -7.042 -2.879 4.993 1.00 79.00 195 ASP A N 1
ATOM 1557 C CA . ASP A 1 195 ? -8.096 -3.419 5.849 1.00 79.00 195 ASP A CA 1
ATOM 1558 C C . ASP A 1 195 ? -8.388 -2.497 7.046 1.00 79.00 195 ASP A C 1
ATOM 1560 O O . ASP A 1 195 ? -9.552 -2.238 7.343 1.00 79.00 195 ASP A O 1
ATOM 1564 N N . PHE A 1 196 ? -7.372 -1.946 7.717 1.00 82.00 196 PHE A N 1
ATOM 1565 C CA . PHE A 1 196 ? -7.580 -1.037 8.846 1.00 82.00 196 PHE A CA 1
ATOM 1566 C C . PHE A 1 196 ? -8.273 0.260 8.412 1.00 82.00 196 PHE A C 1
ATOM 1568 O O . PHE A 1 196 ? -9.291 0.634 8.984 1.00 82.00 196 PHE A O 1
ATOM 1575 N N . VAL A 1 197 ? -7.771 0.935 7.377 1.00 79.25 197 VAL A N 1
ATOM 1576 C CA . VAL A 1 197 ? -8.295 2.231 6.915 1.00 79.25 197 VAL A CA 1
ATOM 1577 C C . VAL A 1 197 ? -9.710 2.117 6.354 1.00 79.25 197 VAL A C 1
ATOM 1579 O O . VAL A 1 197 ? -10.549 2.969 6.644 1.00 79.25 197 VAL A O 1
ATOM 1582 N N . ASN A 1 198 ? -9.999 1.056 5.597 1.00 82.88 198 ASN A N 1
ATOM 1583 C CA . ASN A 1 198 ? -11.321 0.859 5.001 1.00 82.88 198 ASN A CA 1
ATOM 1584 C C . ASN A 1 198 ? -12.383 0.468 6.033 1.00 82.88 198 ASN A C 1
ATOM 1586 O O . ASN A 1 198 ? -13.563 0.773 5.847 1.00 82.88 198 ASN A O 1
ATOM 1590 N N . ASN A 1 199 ? -11.981 -0.211 7.111 1.00 88.12 199 ASN A N 1
ATOM 1591 C CA . ASN A 1 199 ? -12.922 -0.728 8.098 1.00 88.12 199 ASN A CA 1
ATOM 1592 C C . ASN A 1 199 ? -13.002 0.120 9.371 1.00 88.12 199 ASN A C 1
ATOM 1594 O O . ASN A 1 199 ? -14.029 0.064 10.037 1.00 88.12 199 ASN A O 1
ATOM 1598 N N . VAL A 1 200 ? -11.986 0.915 9.720 1.00 89.50 200 VAL A N 1
ATOM 1599 C CA . VAL A 1 200 ? -11.962 1.745 10.937 1.00 89.50 200 VAL A CA 1
ATOM 1600 C C . VAL A 1 200 ? -12.243 3.203 10.585 1.00 89.50 200 VAL A C 1
ATOM 1602 O O . VAL A 1 200 ? -11.432 3.895 9.971 1.00 89.50 200 VAL A O 1
ATOM 1605 N N . ASN A 1 201 ? -13.399 3.692 11.020 1.00 89.12 201 ASN A N 1
ATOM 1606 C CA . ASN A 1 201 ? -13.873 5.050 10.782 1.00 89.12 201 ASN A CA 1
ATOM 1607 C C . ASN A 1 201 ? -13.994 5.811 12.101 1.00 89.12 201 ASN A C 1
ATOM 1609 O O . ASN A 1 201 ? -14.198 5.207 13.150 1.00 89.12 201 ASN A O 1
ATOM 1613 N N . TYR A 1 202 ? -13.931 7.138 12.053 1.00 89.12 202 TYR A N 1
ATOM 1614 C CA . TYR A 1 202 ? -14.214 7.988 13.206 1.00 89.12 202 TYR A CA 1
ATOM 1615 C C . TYR A 1 202 ? -15.035 9.206 12.795 1.00 89.12 202 TYR A C 1
ATOM 1617 O O . TYR A 1 202 ? -14.923 9.694 11.672 1.00 89.12 202 TYR A O 1
ATOM 1625 N N . ASN A 1 203 ? -15.883 9.686 13.702 1.00 85.56 203 ASN A N 1
ATOM 1626 C CA . ASN A 1 203 ? -16.657 10.911 13.493 1.00 85.56 203 ASN A CA 1
ATOM 1627 C C . ASN A 1 203 ? -15.918 12.158 14.024 1.00 85.56 203 ASN A C 1
ATOM 1629 O O . ASN A 1 203 ? -14.846 12.059 14.622 1.00 85.56 203 ASN A O 1
ATOM 1633 N N . ASP A 1 204 ? -16.524 13.338 13.856 1.00 80.75 204 ASP A N 1
ATOM 1634 C CA . ASP A 1 204 ? -15.944 14.629 14.271 1.00 80.75 204 ASP A CA 1
ATOM 1635 C C . ASP A 1 204 ? -15.624 14.724 15.774 1.00 80.75 204 ASP A C 1
ATOM 1637 O O . ASP A 1 204 ? -14.790 15.531 16.182 1.00 80.75 204 ASP A O 1
ATOM 1641 N N . VAL A 1 205 ? -16.278 13.905 16.605 1.00 81.62 205 VAL A N 1
ATOM 1642 C CA . VAL A 1 205 ? -16.048 13.847 18.056 1.00 81.62 205 VAL A CA 1
ATOM 1643 C C . VAL A 1 205 ? -15.076 12.731 18.463 1.00 81.62 205 VAL A C 1
ATOM 1645 O O . VAL A 1 205 ? -14.834 12.543 19.650 1.00 81.62 205 VAL A O 1
ATOM 1648 N N . GLY A 1 206 ? -14.477 12.021 17.500 1.00 78.31 206 GLY A N 1
ATOM 1649 C CA . GLY A 1 206 ? -13.449 11.005 17.744 1.00 78.31 206 GLY A CA 1
ATOM 1650 C C . GLY A 1 206 ? -13.984 9.644 18.193 1.00 78.31 206 GLY A C 1
ATOM 1651 O O . GLY A 1 206 ? -13.219 8.845 18.730 1.00 78.31 206 GLY A O 1
ATOM 1652 N N . VAL A 1 207 ? -15.274 9.369 17.984 1.00 82.38 207 VAL A N 1
ATOM 1653 C CA . VAL A 1 207 ? -15.856 8.046 18.251 1.00 82.38 207 VAL A CA 1
ATOM 1654 C C . VAL A 1 207 ? -15.524 7.120 17.094 1.00 82.38 207 VAL A C 1
ATOM 1656 O O . VAL A 1 207 ? -15.866 7.421 15.947 1.00 82.38 207 VAL A O 1
ATOM 1659 N N . ILE A 1 208 ? -14.874 6.002 17.410 1.00 90.31 208 ILE A N 1
ATOM 1660 C CA . ILE A 1 208 ? -14.501 4.974 16.444 1.00 90.31 208 ILE A CA 1
ATOM 1661 C C . ILE A 1 208 ? -15.722 4.117 16.090 1.00 90.31 208 ILE A C 1
ATOM 1663 O O . ILE A 1 208 ? -16.548 3.786 16.934 1.00 90.31 208 ILE A O 1
ATOM 1667 N N . THR A 1 209 ? -15.833 3.747 14.820 1.00 89.81 209 THR A N 1
ATOM 1668 C CA . THR A 1 209 ? -16.795 2.772 14.300 1.00 89.81 209 THR A CA 1
ATOM 1669 C C . THR A 1 209 ? -16.049 1.797 13.408 1.00 89.81 209 THR A C 1
ATOM 1671 O O . THR A 1 209 ? -15.205 2.206 12.610 1.00 89.81 209 THR A O 1
ATOM 1674 N N . ILE A 1 210 ? -16.348 0.508 13.546 1.00 91.81 210 ILE A N 1
ATOM 1675 C CA . ILE A 1 210 ? -15.687 -0.538 12.769 1.00 91.81 210 ILE A CA 1
ATOM 1676 C C . ILE A 1 210 ? -16.727 -1.237 11.895 1.00 91.81 210 ILE A C 1
ATOM 1678 O O . ILE A 1 210 ? -17.765 -1.691 12.383 1.00 91.81 210 ILE A O 1
ATOM 1682 N N . VAL A 1 211 ? -16.469 -1.262 10.588 1.00 89.25 211 VAL A N 1
ATOM 1683 C CA . VAL A 1 211 ? -17.333 -1.891 9.585 1.00 89.25 211 VAL A CA 1
ATOM 1684 C C . VAL A 1 211 ? -17.425 -3.388 9.866 1.00 89.25 211 VAL A C 1
ATOM 1686 O O . VAL A 1 211 ? -16.418 -4.031 10.147 1.00 89.25 211 VAL A O 1
ATOM 1689 N N . ASP A 1 212 ? -18.650 -3.917 9.814 1.00 88.88 212 ASP A N 1
ATOM 1690 C CA . ASP A 1 212 ? -18.974 -5.340 9.977 1.00 88.88 212 ASP A CA 1
ATOM 1691 C C . ASP A 1 212 ? -18.373 -6.014 11.228 1.00 88.88 212 ASP A C 1
ATOM 1693 O O . ASP A 1 212 ? -18.159 -7.227 11.251 1.00 88.88 212 ASP A O 1
ATOM 1697 N N . PHE A 1 213 ? -18.136 -5.241 12.297 1.00 93.56 213 PHE A N 1
ATOM 1698 C CA . PHE A 1 213 ? -17.661 -5.756 13.579 1.00 93.56 213 PHE A CA 1
ATOM 1699 C C . PHE A 1 213 ? -18.692 -5.537 14.695 1.00 93.56 213 PHE A C 1
ATOM 1701 O O . PHE A 1 213 ? -18.541 -4.677 15.564 1.00 93.56 213 PHE A O 1
ATOM 1708 N N . ASP A 1 214 ? -19.760 -6.337 14.666 1.00 93.25 214 ASP A N 1
ATOM 1709 C CA . ASP A 1 214 ? -20.906 -6.206 15.578 1.00 93.25 214 ASP A CA 1
ATOM 1710 C C . ASP A 1 214 ? -20.522 -6.331 17.060 1.00 93.25 214 ASP A C 1
ATOM 1712 O O . ASP A 1 214 ? -21.061 -5.603 17.888 1.00 93.25 214 ASP A O 1
ATOM 1716 N N . ASN A 1 215 ? -19.545 -7.177 17.400 1.00 93.62 215 ASN A N 1
ATOM 1717 C CA . ASN A 1 215 ? -19.108 -7.343 18.791 1.00 93.62 215 ASN A CA 1
ATOM 1718 C C . ASN A 1 215 ? -18.448 -6.075 19.354 1.00 93.62 215 ASN A C 1
ATOM 1720 O O . ASN A 1 215 ? -18.636 -5.764 20.525 1.00 93.62 215 ASN A O 1
ATOM 1724 N N . TYR A 1 216 ? -17.724 -5.308 18.530 1.00 93.50 216 TYR A N 1
ATOM 1725 C CA . TYR A 1 216 ? -17.205 -4.001 18.944 1.00 93.50 216 TYR A CA 1
ATOM 1726 C C . TYR A 1 216 ? -18.335 -3.002 19.186 1.00 93.50 216 TYR A C 1
ATOM 1728 O O . TYR A 1 216 ? -18.311 -2.274 20.172 1.00 93.50 216 TYR A O 1
ATOM 1736 N N . ARG A 1 217 ? -19.355 -2.997 18.319 1.00 91.44 217 ARG A N 1
ATOM 1737 C CA . ARG A 1 217 ? -20.528 -2.136 18.505 1.00 91.44 217 ARG A CA 1
ATOM 1738 C C . ARG A 1 217 ? -21.274 -2.478 19.792 1.00 91.44 217 ARG A C 1
ATOM 1740 O O . ARG A 1 217 ? -21.597 -1.571 20.544 1.00 91.44 217 ARG A O 1
ATOM 1747 N N . GLN A 1 218 ? -21.495 -3.765 20.056 1.00 94.00 218 GLN A N 1
ATOM 1748 C CA . GLN A 1 218 ? -22.147 -4.208 21.286 1.00 94.00 218 GLN A CA 1
ATOM 1749 C C . GLN A 1 218 ? -21.335 -3.807 22.523 1.00 94.00 218 GLN A C 1
ATOM 1751 O O . GLN A 1 218 ? -21.903 -3.285 23.471 1.00 94.00 218 GLN A O 1
ATOM 1756 N N . PHE A 1 219 ? -20.010 -3.978 22.491 1.00 92.81 219 PHE A N 1
ATOM 1757 C CA . PHE A 1 219 ? -19.131 -3.513 23.565 1.00 92.81 219 PHE A CA 1
ATOM 1758 C C . PHE A 1 219 ? -19.237 -1.993 23.791 1.00 92.81 219 PHE A C 1
ATOM 1760 O O . PHE A 1 219 ? -19.332 -1.549 24.930 1.00 92.81 219 PHE A O 1
ATOM 1767 N N . GLN A 1 220 ? -19.274 -1.187 22.723 1.00 91.12 220 GLN A N 1
ATOM 1768 C CA . GLN A 1 220 ? -19.473 0.262 22.844 1.00 91.12 220 GLN A CA 1
ATOM 1769 C C . GLN A 1 220 ? -20.838 0.624 23.440 1.00 91.12 220 GLN A C 1
ATOM 1771 O O . GLN A 1 220 ? -20.926 1.566 24.226 1.00 91.12 220 GLN A O 1
ATOM 1776 N N . ASP A 1 221 ? -21.901 -0.080 23.052 1.00 91.81 221 ASP A N 1
ATOM 1777 C CA . ASP A 1 221 ? -23.246 0.151 23.581 1.00 91.81 221 ASP A CA 1
ATOM 1778 C C . ASP A 1 221 ? -23.309 -0.189 25.081 1.00 91.81 221 ASP A C 1
ATOM 1780 O O . ASP A 1 221 ? -23.770 0.640 25.868 1.00 91.81 221 ASP A O 1
ATOM 1784 N N . ASP A 1 222 ? -22.756 -1.337 25.486 1.00 92.50 222 ASP A N 1
ATOM 1785 C CA . ASP A 1 222 ? -22.662 -1.763 26.890 1.00 92.50 222 ASP A CA 1
ATOM 1786 C C . ASP A 1 222 ? -21.814 -0.790 27.724 1.00 92.50 222 ASP A C 1
ATOM 1788 O O . ASP A 1 222 ? -22.201 -0.424 28.834 1.00 92.50 222 ASP A O 1
ATOM 1792 N N . TYR A 1 223 ? -20.687 -0.317 27.182 1.00 90.88 223 TYR A N 1
ATOM 1793 C CA . TYR A 1 223 ? -19.841 0.687 27.831 1.00 90.88 223 TYR A CA 1
ATOM 1794 C C . TYR A 1 223 ? -20.575 2.020 28.017 1.00 90.88 223 TYR A C 1
ATOM 1796 O O . TYR A 1 223 ? -20.518 2.632 29.082 1.00 90.88 223 TYR A O 1
ATOM 1804 N N . ASN A 1 224 ? -21.324 2.469 27.006 1.00 90.12 224 ASN A N 1
ATOM 1805 C CA . ASN A 1 224 ? -22.128 3.683 27.120 1.00 90.12 224 ASN A CA 1
ATOM 1806 C C . ASN A 1 224 ? -23.250 3.539 28.159 1.00 90.12 224 ASN A C 1
ATOM 1808 O O . ASN A 1 224 ? -23.550 4.509 28.858 1.00 90.12 224 ASN A O 1
ATOM 1812 N N . GLU A 1 225 ? -23.880 2.363 28.256 1.00 93.12 225 GLU A N 1
ATOM 1813 C CA . GLU A 1 225 ? -24.888 2.077 29.282 1.00 93.12 225 GLU A CA 1
ATOM 1814 C C . GLU A 1 225 ? -24.260 2.068 30.682 1.00 93.12 225 GLU A C 1
ATOM 1816 O O . GLU A 1 225 ? -24.789 2.708 31.594 1.00 93.12 225 GLU A O 1
ATOM 1821 N N . PHE A 1 226 ? -23.094 1.432 30.826 1.00 90.81 226 PHE A N 1
ATOM 1822 C CA . PHE A 1 226 ? -22.295 1.430 32.049 1.00 90.81 226 PHE A CA 1
ATOM 1823 C C . PHE A 1 226 ? -21.922 2.856 32.488 1.00 90.81 226 PHE A C 1
ATOM 1825 O O . PHE A 1 226 ? -22.217 3.253 33.613 1.00 90.81 226 PHE A O 1
ATOM 1832 N N . ASN A 1 227 ? -21.385 3.690 31.598 1.00 87.25 227 ASN A N 1
ATOM 1833 C CA . ASN A 1 227 ? -20.968 5.057 31.940 1.00 87.25 227 ASN A CA 1
ATOM 1834 C C . ASN A 1 227 ? -22.118 6.016 32.277 1.00 87.25 227 ASN A C 1
ATOM 1836 O O . ASN A 1 227 ? -21.906 7.047 32.915 1.00 87.25 227 ASN A O 1
ATOM 1840 N N . GLN A 1 228 ? -23.337 5.722 31.827 1.00 89.69 228 GLN A N 1
ATOM 1841 C CA . GLN A 1 228 ? -24.515 6.549 32.114 1.00 89.69 228 GLN A CA 1
ATOM 1842 C C . GLN A 1 228 ? -25.291 6.080 33.350 1.00 89.69 228 GLN A C 1
ATOM 1844 O O . GLN A 1 228 ? -26.195 6.789 33.809 1.00 89.69 228 GLN A O 1
ATOM 1849 N N . ALA A 1 229 ? -24.971 4.896 33.870 1.00 91.06 229 ALA A N 1
ATOM 1850 C CA . ALA A 1 229 ? -25.600 4.325 35.046 1.00 91.06 229 ALA A CA 1
ATOM 1851 C C . ALA A 1 229 ? -25.096 4.982 36.343 1.00 91.06 229 ALA A C 1
ATOM 1853 O O . ALA A 1 229 ? -24.000 5.530 36.418 1.00 91.06 229 ALA A O 1
ATOM 1854 N N . ASP A 1 230 ? -25.915 4.927 37.395 1.00 89.00 230 ASP A N 1
ATOM 1855 C CA . ASP A 1 230 ? -25.426 5.197 38.749 1.00 89.00 230 ASP A CA 1
ATOM 1856 C C . ASP A 1 230 ? -24.556 4.032 39.251 1.00 89.00 230 ASP A C 1
ATOM 1858 O O . ASP A 1 230 ? -24.620 2.926 38.716 1.00 89.00 230 ASP A O 1
ATOM 1862 N N . ALA A 1 231 ? -23.777 4.262 40.309 1.00 81.75 231 ALA A N 1
ATOM 1863 C CA . ALA A 1 231 ? -22.841 3.270 40.843 1.00 81.75 231 ALA A CA 1
ATOM 1864 C C . ALA A 1 231 ? -23.485 1.903 41.149 1.00 81.75 231 ALA A C 1
ATOM 1866 O O . ALA A 1 231 ? -22.904 0.862 40.866 1.00 81.75 231 ALA A O 1
ATOM 1867 N N . GLU A 1 232 ? -24.714 1.882 41.684 1.00 83.38 232 GLU A N 1
ATOM 1868 C CA . GLU A 1 232 ? -25.413 0.624 41.992 1.00 83.38 232 GLU A CA 1
ATOM 1869 C C . GLU A 1 232 ? -25.740 -0.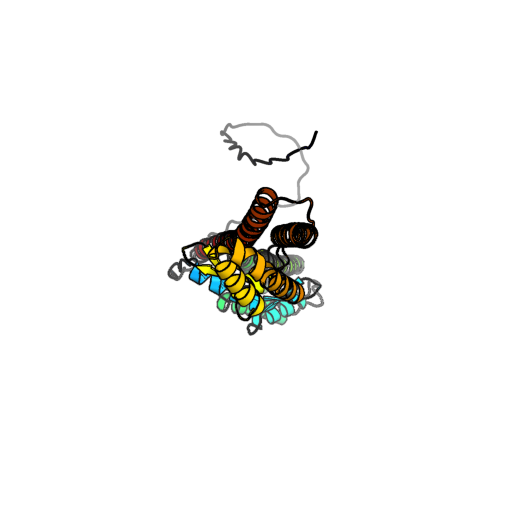175 40.721 1.00 83.38 232 GLU A C 1
ATOM 1871 O O . GLU A 1 232 ? -25.759 -1.408 40.732 1.00 83.38 232 GLU A O 1
ATOM 1876 N N . ASN A 1 233 ? -26.042 0.515 39.622 1.00 88.75 233 ASN A N 1
ATOM 1877 C CA . ASN A 1 233 ? -26.332 -0.118 38.345 1.00 88.75 233 ASN A CA 1
ATOM 1878 C C . ASN A 1 233 ? -25.061 -0.414 37.539 1.00 88.75 233 ASN A C 1
ATOM 1880 O O . ASN A 1 233 ? -25.032 -1.445 36.873 1.00 88.75 233 ASN A O 1
ATOM 1884 N N . GLN A 1 234 ? -23.998 0.383 37.668 1.00 85.75 234 GLN A N 1
ATOM 1885 C CA . GLN A 1 234 ? -22.669 0.060 37.133 1.00 85.75 234 GLN A CA 1
ATOM 1886 C C . GLN A 1 234 ? -22.177 -1.292 37.650 1.00 85.75 234 GLN A C 1
ATOM 1888 O O . GLN A 1 234 ? -21.813 -2.153 36.853 1.00 85.75 234 GLN A O 1
ATOM 1893 N N . MET A 1 235 ? -22.323 -1.537 38.958 1.00 81.12 235 MET A N 1
ATOM 1894 C CA . MET A 1 235 ? -22.007 -2.830 39.579 1.00 81.12 235 MET A CA 1
ATOM 1895 C C . MET A 1 235 ? -22.765 -4.014 38.955 1.00 81.12 235 MET A C 1
ATOM 1897 O O . MET A 1 235 ? -22.278 -5.139 38.948 1.00 81.12 235 MET A O 1
ATOM 1901 N N . LYS A 1 236 ? -23.977 -3.789 38.432 1.00 85.12 236 LYS A N 1
ATOM 1902 C CA . LYS A 1 236 ? -24.785 -4.838 37.780 1.00 85.12 236 LYS A CA 1
ATOM 1903 C C . LYS A 1 236 ? -24.435 -5.010 36.304 1.00 85.12 236 LYS A C 1
ATOM 1905 O O . LYS A 1 236 ? -24.635 -6.095 35.762 1.00 85.12 236 LYS A O 1
ATOM 1910 N N . LEU A 1 237 ? -23.996 -3.935 35.653 1.00 89.62 237 LEU A N 1
ATOM 1911 C CA . LEU A 1 237 ? -23.683 -3.897 34.226 1.00 89.62 237 LEU A CA 1
ATOM 1912 C C . LEU A 1 237 ? -22.271 -4.398 33.927 1.00 89.62 237 LEU A C 1
ATOM 1914 O O . LEU A 1 237 ? -22.053 -4.917 32.834 1.00 89.62 237 LEU A O 1
ATOM 1918 N N . GLU A 1 238 ? -21.351 -4.313 34.890 1.00 86.19 238 GLU A N 1
ATOM 1919 C CA . GLU A 1 238 ? -19.961 -4.746 34.726 1.00 86.19 238 GLU A CA 1
ATOM 1920 C C . GLU A 1 238 ? -19.856 -6.184 34.195 1.00 86.19 238 GLU A C 1
ATOM 1922 O O . GLU A 1 238 ? -19.163 -6.418 33.212 1.00 86.19 238 GLU A O 1
ATOM 1927 N N . GLN A 1 239 ? -20.640 -7.131 34.717 1.00 83.50 239 GLN A N 1
ATOM 1928 C CA . GLN A 1 239 ? -20.579 -8.516 34.240 1.00 83.50 239 GLN A CA 1
ATOM 1929 C C . GLN A 1 239 ? -21.022 -8.673 32.770 1.00 83.50 239 GLN A C 1
ATOM 1931 O O . GLN A 1 239 ? -20.502 -9.524 32.037 1.00 83.50 239 GLN A O 1
ATOM 1936 N N . SER A 1 240 ? -21.985 -7.858 32.319 1.00 86.88 240 SER A N 1
ATOM 1937 C CA . SER A 1 240 ? -22.375 -7.807 30.901 1.00 86.88 240 SER A CA 1
ATOM 1938 C C . SER A 1 240 ? -21.238 -7.232 30.061 1.00 86.88 240 SER A C 1
ATOM 1940 O O . SER A 1 240 ? -20.868 -7.820 29.046 1.00 86.88 240 SER A O 1
ATOM 1942 N N . LEU A 1 241 ? -20.636 -6.145 30.541 1.00 89.69 241 LEU A N 1
ATOM 1943 C CA . LEU A 1 241 ? -19.530 -5.451 29.896 1.00 89.69 241 LEU A CA 1
ATOM 1944 C C . LEU A 1 241 ? -18.278 -6.336 29.774 1.00 89.69 241 LEU A C 1
ATOM 1946 O O . LEU A 1 241 ? -17.696 -6.427 28.697 1.00 89.69 241 LEU A O 1
ATOM 1950 N N . SER A 1 242 ? -17.910 -7.067 30.831 1.00 89.88 242 SER A N 1
ATOM 1951 C CA . SER A 1 242 ? -16.847 -8.083 30.826 1.00 89.88 242 SER A CA 1
ATOM 1952 C C . SER A 1 242 ? -17.118 -9.162 29.776 1.00 89.88 242 SER A C 1
ATOM 1954 O O . SER A 1 242 ? -16.232 -9.547 29.004 1.00 89.88 242 SER A O 1
ATOM 1956 N N . THR A 1 243 ? -18.369 -9.620 29.672 1.00 91.38 243 THR A N 1
ATOM 1957 C CA . THR A 1 243 ? -18.764 -10.619 28.672 1.00 91.38 243 THR A CA 1
ATOM 1958 C C . THR A 1 243 ? -18.585 -10.086 27.249 1.00 91.38 243 THR A C 1
ATOM 1960 O O . THR A 1 243 ? -17.898 -10.718 26.441 1.00 91.38 243 THR A O 1
ATOM 1963 N N . THR A 1 244 ? -19.145 -8.916 26.937 1.00 94.00 244 THR A N 1
ATOM 1964 C CA . THR A 1 244 ? -19.097 -8.347 25.581 1.00 94.00 244 THR A CA 1
ATOM 1965 C C . THR A 1 244 ? -17.694 -7.895 25.187 1.00 94.00 244 THR A C 1
ATOM 1967 O O . THR A 1 244 ? -17.275 -8.111 24.046 1.00 94.00 244 THR A O 1
ATOM 1970 N N . PHE A 1 245 ? -16.907 -7.390 26.138 1.00 94.06 245 PHE A N 1
ATOM 1971 C CA . PHE A 1 245 ? -15.489 -7.104 25.948 1.00 94.06 245 PHE A CA 1
ATOM 1972 C C . PHE A 1 245 ? -14.691 -8.364 25.569 1.00 94.06 245 PHE A C 1
ATOM 1974 O O . PHE A 1 245 ? -13.949 -8.368 24.582 1.00 94.06 245 PHE A O 1
ATOM 1981 N N . ASN A 1 246 ? -14.862 -9.463 26.309 1.00 91.56 246 ASN A N 1
ATOM 1982 C CA . ASN A 1 246 ? -14.158 -10.715 26.027 1.00 91.56 246 ASN A CA 1
ATOM 1983 C C . ASN A 1 246 ? -14.550 -11.300 24.660 1.00 91.56 246 ASN A C 1
ATOM 1985 O O . ASN A 1 246 ? -13.691 -11.803 23.927 1.00 91.56 246 ASN A O 1
ATOM 1989 N N . GLU A 1 247 ? -15.826 -11.200 24.281 1.00 94.00 247 GLU A N 1
ATOM 1990 C CA . GLU A 1 247 ? -16.305 -11.601 22.954 1.00 94.00 247 GLU A CA 1
ATOM 1991 C C . GLU A 1 247 ? -15.706 -10.736 21.837 1.00 94.00 247 GLU A C 1
ATOM 1993 O O . GLU A 1 247 ? -15.230 -11.274 20.827 1.00 94.00 247 GLU A O 1
ATOM 1998 N N . MET A 1 248 ? -15.655 -9.413 22.025 1.00 94.94 248 MET A N 1
ATOM 1999 C CA . MET A 1 248 ? -14.988 -8.485 21.109 1.00 94.94 248 MET A CA 1
ATOM 2000 C C . MET A 1 248 ? -13.510 -8.859 20.938 1.00 94.94 248 MET A C 1
ATOM 2002 O O . MET A 1 248 ? -13.059 -9.052 19.810 1.00 94.94 248 MET A O 1
ATOM 2006 N N . VAL A 1 249 ? -12.756 -9.031 22.027 1.00 93.00 249 VAL A N 1
ATOM 2007 C CA . VAL A 1 249 ? -11.336 -9.418 21.970 1.00 93.00 249 VAL A CA 1
ATOM 2008 C C . VAL A 1 249 ? -11.147 -10.748 21.234 1.00 93.00 249 VAL A C 1
ATOM 2010 O O . VAL A 1 249 ? -10.278 -10.863 20.366 1.00 93.00 249 VAL A O 1
ATOM 2013 N N . ALA A 1 250 ? -11.968 -11.756 21.541 1.00 93.19 250 ALA A N 1
ATOM 2014 C CA . ALA A 1 250 ? -11.855 -13.089 20.947 1.00 93.19 250 ALA A CA 1
ATOM 2015 C C . ALA A 1 250 ? -12.114 -13.101 19.432 1.00 93.19 250 ALA A C 1
ATOM 2017 O O . ALA A 1 250 ? -11.598 -13.961 18.714 1.00 93.19 250 ALA A O 1
ATOM 2018 N N . THR A 1 251 ? -12.909 -12.149 18.946 1.00 93.44 251 THR A N 1
ATOM 2019 C CA . THR A 1 251 ? -13.309 -12.030 17.537 1.00 93.44 251 THR A CA 1
ATOM 2020 C C . THR A 1 251 ? -12.608 -10.889 16.805 1.00 93.44 251 THR A C 1
ATOM 2022 O O . THR A 1 251 ? -12.886 -10.657 15.630 1.00 93.44 251 THR A O 1
ATOM 2025 N N . MET A 1 252 ? -11.661 -10.219 17.468 1.00 90.81 252 MET A N 1
ATOM 2026 C CA . MET A 1 252 ? -10.952 -9.064 16.939 1.00 90.81 252 MET A CA 1
ATOM 2027 C C . MET A 1 252 ? -10.190 -9.400 15.646 1.00 90.81 252 MET A C 1
ATOM 2029 O O . MET A 1 252 ? -9.291 -10.259 15.662 1.00 90.81 252 MET A O 1
ATOM 2033 N N . PRO A 1 253 ? -10.499 -8.711 14.530 1.00 88.38 253 PRO A N 1
ATOM 2034 C CA . PRO A 1 253 ? -9.754 -8.842 13.287 1.00 88.38 253 PRO A CA 1
ATOM 2035 C C . PRO A 1 253 ? -8.259 -8.571 13.468 1.00 88.38 253 PRO A C 1
ATOM 2037 O O . PRO A 1 253 ? -7.854 -7.718 14.254 1.00 88.38 253 PRO A O 1
ATOM 2040 N N . ASN A 1 254 ? -7.419 -9.275 12.705 1.00 85.12 254 ASN A N 1
ATOM 2041 C CA . ASN A 1 254 ? -5.964 -9.152 12.841 1.00 85.12 254 ASN A CA 1
ATOM 2042 C C . ASN A 1 254 ? -5.445 -7.741 12.547 1.00 85.12 254 ASN A C 1
ATOM 2044 O O . ASN A 1 254 ? -4.475 -7.335 13.175 1.00 85.12 254 ASN A O 1
ATOM 2048 N N . TYR A 1 255 ? -6.093 -6.993 11.650 1.00 82.56 255 TYR A N 1
ATOM 2049 C CA . TYR A 1 255 ? -5.678 -5.627 11.328 1.00 82.56 255 TYR A CA 1
ATOM 2050 C C . TYR A 1 255 ? -5.797 -4.670 12.529 1.00 82.56 255 TYR A C 1
ATOM 2052 O O . TYR A 1 255 ? -5.084 -3.678 12.568 1.00 82.56 255 TYR A O 1
ATOM 2060 N N . LEU A 1 256 ? -6.632 -4.975 13.534 1.00 86.44 256 LEU A N 1
ATOM 2061 C CA . LEU A 1 256 ? -6.774 -4.164 14.753 1.00 86.44 256 LEU A CA 1
ATOM 2062 C C . LEU A 1 256 ? -5.718 -4.463 15.827 1.00 86.44 256 LEU A C 1
ATOM 2064 O O . LEU A 1 256 ? -5.625 -3.721 16.800 1.00 86.44 256 LEU A O 1
ATOM 2068 N N . LYS A 1 257 ? -4.932 -5.538 15.681 1.00 87.50 257 LYS A N 1
ATOM 2069 C CA . LYS A 1 257 ? -3.969 -6.007 16.696 1.00 87.50 257 LYS A CA 1
ATOM 2070 C C . LYS A 1 257 ? -2.647 -5.245 16.612 1.00 87.50 257 LYS A C 1
ATOM 2072 O O . LYS A 1 257 ? -1.599 -5.820 16.329 1.00 87.50 257 LYS A O 1
ATOM 2077 N N . ILE A 1 258 ? -2.736 -3.939 16.805 1.00 84.31 258 ILE A N 1
ATOM 2078 C CA . ILE A 1 258 ? -1.612 -3.002 16.842 1.00 84.31 258 ILE A CA 1
ATOM 2079 C C . ILE A 1 258 ? -1.096 -2.950 18.280 1.00 84.31 258 ILE A C 1
ATOM 2081 O O . ILE A 1 258 ? -1.920 -2.947 19.187 1.00 84.31 258 ILE A O 1
ATOM 2085 N N . ASP A 1 259 ? 0.222 -2.892 18.488 1.00 85.31 259 ASP A N 1
ATOM 2086 C CA . ASP A 1 259 ? 0.846 -2.953 19.823 1.00 85.31 259 ASP A CA 1
ATOM 2087 C C . ASP A 1 259 ? 0.161 -2.019 20.842 1.00 85.31 259 ASP A C 1
ATOM 2089 O O . ASP A 1 259 ? -0.378 -2.506 21.829 1.00 85.31 259 ASP A O 1
ATOM 2093 N N . ASP A 1 260 ? 0.039 -0.719 20.543 1.00 87.19 260 ASP A N 1
ATOM 2094 C CA . ASP A 1 260 ? -0.605 0.254 21.447 1.00 87.19 260 ASP A CA 1
ATOM 2095 C C . ASP A 1 260 ? -2.096 -0.064 21.722 1.00 87.19 260 ASP A C 1
ATOM 2097 O O . ASP A 1 260 ? -2.613 0.187 22.808 1.00 87.19 260 ASP A O 1
ATOM 2101 N N . VAL A 1 261 ? -2.808 -0.641 20.744 1.00 90.06 261 VAL A N 1
ATOM 2102 C CA . VAL A 1 261 ? -4.215 -1.055 20.900 1.00 90.06 261 VAL A CA 1
ATOM 2103 C C . VAL A 1 261 ? -4.310 -2.307 21.773 1.00 90.06 261 VAL A C 1
ATOM 2105 O O . VAL A 1 261 ? -5.222 -2.427 22.586 1.00 90.06 261 VAL A O 1
ATOM 2108 N N . MET A 1 262 ? -3.380 -3.246 21.601 1.00 92.75 262 MET A N 1
ATOM 2109 C CA . MET A 1 262 ? -3.312 -4.472 22.390 1.00 92.75 262 MET A CA 1
ATOM 2110 C C . MET A 1 262 ? -2.939 -4.187 23.844 1.00 92.75 262 MET A C 1
ATOM 2112 O O . MET A 1 262 ? -3.542 -4.796 24.724 1.00 92.75 262 MET A O 1
ATOM 2116 N N . ASP A 1 263 ? -2.027 -3.244 24.085 1.00 91.81 263 ASP A N 1
ATOM 2117 C CA . ASP A 1 263 ? -1.669 -2.789 25.431 1.00 91.81 263 ASP A CA 1
ATOM 2118 C C . ASP A 1 263 ? -2.902 -2.207 26.147 1.00 91.81 263 ASP A C 1
ATOM 2120 O O . ASP A 1 263 ? -3.247 -2.657 27.237 1.00 91.81 263 ASP A O 1
ATOM 2124 N N . ALA A 1 264 ? -3.668 -1.328 25.487 1.00 93.62 264 ALA A N 1
ATOM 2125 C CA . ALA A 1 264 ? -4.898 -0.777 26.068 1.00 93.62 264 ALA A CA 1
ATOM 2126 C C . ALA A 1 264 ? -5.989 -1.842 26.331 1.00 93.62 264 ALA A C 1
ATOM 2128 O O . ALA A 1 264 ? -6.759 -1.741 27.284 1.00 93.62 264 ALA A O 1
ATOM 2129 N N . LEU A 1 265 ? -6.068 -2.896 25.508 1.00 93.56 265 LEU A N 1
ATOM 2130 C CA . LEU A 1 265 ? -6.963 -4.033 25.774 1.00 93.56 265 LEU A CA 1
ATOM 2131 C C . LEU A 1 265 ? -6.510 -4.863 26.978 1.00 93.56 265 LEU A C 1
ATOM 2133 O O . LEU A 1 265 ? -7.350 -5.449 27.664 1.00 93.56 265 LEU A O 1
ATOM 2137 N N . ASP A 1 266 ? -5.204 -4.982 27.193 1.00 94.06 266 ASP A N 1
ATOM 2138 C CA . ASP A 1 266 ? -4.655 -5.689 28.344 1.00 94.06 266 ASP A CA 1
ATOM 2139 C C . ASP A 1 266 ? -4.897 -4.898 29.641 1.00 94.06 266 ASP A C 1
ATOM 2141 O O . ASP A 1 266 ? -5.225 -5.523 30.652 1.00 94.06 266 ASP A O 1
ATOM 2145 N N . ASP A 1 267 ? -4.865 -3.562 29.590 1.00 93.56 267 ASP A N 1
ATOM 2146 C CA . ASP A 1 267 ? -5.260 -2.691 30.707 1.00 93.56 267 ASP A CA 1
ATOM 2147 C C . ASP A 1 267 ? -6.745 -2.882 31.060 1.00 93.56 267 ASP A C 1
ATOM 2149 O O . ASP A 1 267 ? -7.065 -3.203 32.201 1.00 93.56 267 ASP A O 1
ATOM 2153 N N . ILE A 1 268 ? -7.662 -2.857 30.081 1.00 93.19 268 ILE A N 1
ATOM 2154 C CA . ILE A 1 268 ? -9.091 -3.138 30.345 1.00 93.19 268 ILE A CA 1
ATOM 2155 C C . ILE A 1 268 ? -9.283 -4.524 30.983 1.00 93.19 268 ILE A C 1
ATOM 2157 O O . ILE A 1 268 ? -10.064 -4.684 31.922 1.00 93.19 268 ILE A O 1
ATOM 2161 N N . ARG A 1 269 ? -8.567 -5.550 30.493 1.00 93.19 269 ARG A N 1
ATOM 2162 C CA . ARG A 1 269 ? -8.621 -6.899 31.091 1.00 93.19 269 ARG A CA 1
ATOM 2163 C C . ARG A 1 269 ? -8.150 -6.914 32.533 1.00 93.19 269 ARG A C 1
ATOM 2165 O O . ARG A 1 269 ? -8.643 -7.742 33.299 1.00 93.19 269 ARG A O 1
ATOM 2172 N N . LYS A 1 270 ? -7.144 -6.105 32.860 1.00 94.44 270 LYS A N 1
ATOM 2173 C CA . LYS A 1 270 ? -6.622 -5.988 34.215 1.00 94.44 270 LYS A CA 1
ATOM 2174 C C . LYS A 1 270 ? -7.697 -5.392 35.122 1.00 94.44 270 LYS A C 1
ATOM 2176 O O . LYS A 1 270 ? -8.066 -6.072 36.075 1.00 94.44 270 LYS A O 1
ATOM 2181 N N . GLU A 1 271 ? -8.268 -4.245 34.758 1.00 94.06 271 GLU A N 1
ATOM 2182 C CA . GLU A 1 271 ? -9.195 -3.520 35.643 1.00 94.06 271 GLU A CA 1
ATOM 2183 C C . GLU A 1 271 ? -10.532 -4.246 35.828 1.00 94.06 271 GLU A C 1
ATOM 2185 O O . GLU A 1 271 ? -11.009 -4.395 36.953 1.00 94.06 271 GLU A O 1
ATOM 2190 N N . ILE A 1 272 ? -11.079 -4.851 34.765 1.00 90.69 272 ILE A N 1
ATOM 2191 C CA . ILE A 1 272 ? -12.261 -5.726 34.879 1.00 90.69 272 ILE A CA 1
ATOM 2192 C C . ILE A 1 272 ? -11.988 -6.886 35.846 1.00 90.69 272 ILE A C 1
ATOM 2194 O O . ILE A 1 272 ? -12.808 -7.218 36.697 1.00 90.69 272 ILE A O 1
ATOM 2198 N N . LYS A 1 273 ? -10.812 -7.510 35.753 1.00 90.25 273 LYS A N 1
ATOM 2199 C CA . LYS A 1 273 ? -10.479 -8.671 36.582 1.00 90.25 273 LYS A CA 1
ATOM 2200 C C . LYS A 1 273 ? -10.206 -8.308 38.043 1.00 90.25 273 LYS A C 1
ATOM 2202 O O . LYS A 1 273 ? -10.499 -9.120 38.927 1.00 90.25 273 LYS A O 1
ATOM 2207 N N . GLU A 1 274 ? -9.594 -7.153 38.294 1.00 90.25 274 GLU A N 1
ATOM 2208 C CA . GLU A 1 274 ? -9.392 -6.622 39.647 1.00 90.25 274 GLU A CA 1
ATOM 2209 C C . GLU A 1 274 ? -10.760 -6.369 40.293 1.00 90.25 274 GLU A C 1
ATOM 2211 O O . GLU A 1 274 ? -11.057 -6.957 41.337 1.00 90.25 274 GLU A O 1
ATOM 2216 N N . TYR A 1 275 ? -11.671 -5.708 39.575 1.00 89.00 275 TYR A N 1
ATOM 2217 C CA . TYR A 1 275 ? -13.046 -5.509 40.022 1.00 89.00 275 TYR A CA 1
ATOM 2218 C C . TYR A 1 275 ? -13.820 -6.815 40.294 1.00 89.00 275 TYR A C 1
ATOM 2220 O O . TYR A 1 275 ? -14.385 -6.984 41.379 1.00 89.00 275 TYR A O 1
ATOM 2228 N N . GLU A 1 276 ? -13.809 -7.774 39.358 1.00 88.12 276 GLU A N 1
ATOM 2229 C CA . GLU A 1 276 ? -14.464 -9.087 39.514 1.00 88.12 276 GLU A CA 1
ATOM 2230 C C . GLU A 1 276 ? -13.959 -9.851 40.754 1.00 88.12 276 GLU A C 1
ATOM 2232 O O . GLU A 1 276 ? -14.690 -10.648 41.348 1.00 88.12 276 GLU A O 1
ATOM 2237 N N . THR A 1 277 ? -12.697 -9.636 41.142 1.00 87.50 277 THR A N 1
ATOM 2238 C CA . THR A 1 277 ? -12.094 -10.288 42.314 1.00 87.50 277 THR A CA 1
ATOM 2239 C C . THR A 1 277 ? -12.551 -9.644 43.625 1.00 87.50 277 THR A C 1
ATOM 2241 O O . THR A 1 277 ? -12.622 -10.328 44.649 1.00 87.50 277 THR A O 1
ATOM 2244 N N . GLU A 1 278 ? -12.871 -8.354 43.596 1.00 87.38 278 GLU A N 1
ATOM 2245 C CA . GLU A 1 278 ? -13.090 -7.535 44.788 1.00 87.38 278 GLU A CA 1
ATOM 2246 C C . GLU A 1 278 ? -14.567 -7.313 45.119 1.00 87.38 278 GLU A C 1
ATOM 2248 O O . GLU A 1 278 ? -14.896 -7.151 46.292 1.00 87.38 278 GLU A O 1
ATOM 2253 N N . ILE A 1 279 ? -15.476 -7.376 44.137 1.00 83.44 279 ILE A N 1
ATOM 2254 C CA . ILE A 1 279 ? -16.906 -7.059 44.326 1.00 83.44 279 ILE A CA 1
ATOM 2255 C C . ILE A 1 279 ? -17.610 -7.904 45.407 1.00 83.44 279 ILE A C 1
ATOM 2257 O O . ILE A 1 279 ? -18.504 -7.422 46.102 1.00 83.44 279 ILE A O 1
ATOM 2261 N N . ASP A 1 280 ? -17.198 -9.162 45.575 1.00 82.69 280 ASP A N 1
ATOM 2262 C CA . ASP A 1 280 ? -17.759 -10.087 46.566 1.00 82.69 280 ASP A CA 1
ATOM 2263 C C . ASP A 1 280 ? -16.936 -10.145 47.871 1.00 82.69 280 ASP A C 1
ATOM 2265 O O . ASP A 1 280 ? -17.284 -10.899 48.792 1.00 82.69 280 ASP A O 1
ATOM 2269 N N . ASP A 1 281 ? -15.838 -9.385 47.978 1.00 85.56 281 ASP A N 1
ATOM 2270 C CA . ASP A 1 281 ? -14.991 -9.366 49.170 1.00 85.56 281 ASP A CA 1
ATOM 2271 C C . ASP A 1 281 ? -15.571 -8.412 50.235 1.00 85.56 281 ASP A C 1
ATOM 2273 O O . ASP A 1 281 ? -15.555 -7.193 50.074 1.00 85.56 281 ASP A O 1
ATOM 2277 N N . PRO A 1 282 ? -16.036 -8.926 51.391 1.00 83.25 282 PRO A N 1
ATOM 2278 C CA . PRO A 1 282 ? -16.634 -8.101 52.439 1.00 83.25 282 PRO A CA 1
ATOM 2279 C C . PRO A 1 282 ? -15.637 -7.176 53.161 1.00 83.25 282 PRO A C 1
ATOM 2281 O O . PRO A 1 282 ? -16.045 -6.460 54.080 1.00 83.25 282 PRO A O 1
ATOM 2284 N N . SER A 1 283 ? -14.338 -7.259 52.850 1.00 88.06 283 SER A N 1
ATOM 2285 C CA . SER A 1 283 ? -13.299 -6.364 53.370 1.00 88.06 283 SER A CA 1
ATOM 2286 C C . SER A 1 283 ? -13.067 -5.123 52.511 1.00 88.06 283 SER A C 1
ATOM 2288 O O . SER A 1 283 ? -12.458 -4.176 53.012 1.00 88.06 283 SER A O 1
ATOM 2290 N N . ILE A 1 284 ? -13.582 -5.121 51.283 1.00 86.38 284 ILE A N 1
ATOM 2291 C CA . ILE A 1 284 ? -13.548 -3.990 50.363 1.00 86.38 284 ILE A CA 1
ATOM 2292 C C . ILE A 1 284 ? -14.724 -3.066 50.686 1.00 86.38 284 ILE A C 1
ATOM 2294 O O . ILE A 1 284 ? -15.818 -3.522 51.036 1.00 86.38 284 ILE A O 1
ATOM 2298 N N . ASP A 1 285 ? -14.479 -1.758 50.677 1.00 86.81 285 ASP A N 1
ATOM 2299 C CA . ASP A 1 285 ? -15.516 -0.771 50.945 1.00 86.81 285 ASP A CA 1
ATOM 2300 C C . ASP A 1 285 ? -16.062 -0.150 49.653 1.00 86.81 285 ASP A C 1
ATOM 2302 O O . ASP A 1 285 ? -15.593 -0.392 48.544 1.00 86.81 285 ASP A O 1
ATOM 2306 N N . ASN A 1 286 ? -17.122 0.643 49.799 1.00 83.81 286 ASN A N 1
ATOM 2307 C CA . ASN A 1 286 ? -17.759 1.279 48.653 1.00 83.81 286 ASN A CA 1
ATOM 2308 C C . ASN A 1 286 ? -16.869 2.321 47.958 1.00 83.81 286 ASN A C 1
ATOM 2310 O O . ASN A 1 286 ? -17.206 2.696 46.842 1.00 83.81 286 ASN A O 1
ATOM 2314 N N . GLU A 1 287 ? -15.832 2.851 48.613 1.00 87.69 287 GLU A N 1
ATOM 2315 C CA . GLU A 1 287 ? -14.922 3.821 47.994 1.00 87.69 287 GLU A CA 1
ATOM 2316 C C . GLU A 1 287 ? -14.011 3.099 46.999 1.00 87.69 287 GLU A C 1
ATOM 2318 O O . GLU A 1 287 ? -13.976 3.493 45.838 1.00 87.69 287 GLU A O 1
ATOM 2323 N N . GLU A 1 288 ? -13.430 1.968 47.401 1.00 87.94 288 GLU A N 1
ATOM 2324 C CA . GLU A 1 288 ? -12.623 1.117 46.516 1.00 87.94 288 GLU A CA 1
ATOM 2325 C C . GLU A 1 288 ? -13.438 0.597 45.317 1.00 87.94 288 GLU A C 1
ATOM 2327 O O . GLU A 1 288 ? -12.989 0.630 44.176 1.00 87.94 288 GLU A O 1
ATOM 2332 N N . HIS A 1 289 ? -14.697 0.187 45.532 1.00 84.75 289 HIS A N 1
ATOM 2333 C CA . HIS A 1 289 ? -15.555 -0.220 44.414 1.00 84.75 289 HIS A CA 1
ATOM 2334 C C . HIS A 1 289 ? -15.804 0.906 43.408 1.00 84.75 289 HIS A C 1
ATOM 2336 O O . HIS A 1 289 ? -16.012 0.618 42.235 1.00 84.75 289 HIS A O 1
ATOM 2342 N N . LEU A 1 290 ? -15.853 2.163 43.856 1.00 87.00 290 LEU A N 1
ATOM 2343 C CA . LEU A 1 290 ? -16.002 3.304 42.956 1.00 87.00 290 LEU A CA 1
ATOM 2344 C C . LEU A 1 290 ? -14.694 3.599 42.217 1.00 87.00 290 LEU A C 1
ATOM 2346 O O . LEU A 1 290 ? -14.761 3.909 41.033 1.00 87.00 290 LEU A O 1
ATOM 2350 N N . GLU A 1 291 ? -13.546 3.462 42.886 1.00 90.56 291 GLU A N 1
ATOM 2351 C CA . GLU A 1 291 ? -12.216 3.608 42.277 1.00 90.56 291 GLU A CA 1
ATOM 2352 C C . GLU A 1 291 ? -12.018 2.583 41.154 1.00 90.56 291 GLU A C 1
ATOM 2354 O O . GLU A 1 291 ? -11.750 2.966 40.021 1.00 90.56 291 GLU A O 1
ATOM 2359 N N . ASN A 1 292 ? -12.319 1.307 41.396 1.00 87.81 292 ASN A N 1
ATOM 2360 C CA . ASN A 1 292 ? -12.219 0.272 40.362 1.00 87.81 292 ASN A CA 1
ATOM 2361 C C . ASN A 1 292 ? -13.134 0.532 39.149 1.00 87.81 292 ASN A C 1
ATOM 2363 O O . ASN A 1 292 ? -12.774 0.236 38.011 1.00 87.81 292 ASN A O 1
ATOM 2367 N N . LEU A 1 293 ? -14.343 1.069 39.368 1.00 88.06 293 LEU A N 1
ATOM 2368 C CA . LEU A 1 293 ? -15.248 1.432 38.269 1.00 88.06 293 LEU A CA 1
ATOM 2369 C C . LEU A 1 293 ? -14.708 2.628 37.464 1.00 88.06 293 LEU A C 1
ATOM 2371 O O . LEU A 1 293 ? -14.905 2.671 36.249 1.00 88.06 293 LEU A O 1
ATOM 2375 N N . GLU A 1 294 ? -14.030 3.573 38.122 1.00 89.50 294 GLU A N 1
ATOM 2376 C CA . GLU A 1 294 ? -13.328 4.691 37.478 1.00 89.50 294 GLU A CA 1
ATOM 2377 C C . GLU A 1 294 ? -12.125 4.189 36.663 1.00 89.50 294 GLU A C 1
ATOM 2379 O O . GLU A 1 294 ? -11.981 4.581 35.508 1.00 89.50 294 GLU A O 1
ATOM 2384 N N . GLU A 1 295 ? -11.331 3.250 37.185 1.00 92.38 295 GLU A N 1
ATOM 2385 C CA . GLU A 1 295 ? -10.208 2.641 36.452 1.00 92.38 295 GLU A CA 1
ATOM 2386 C C . GLU A 1 295 ? -10.670 1.885 35.194 1.00 92.38 295 GLU A C 1
ATOM 2388 O O . GLU A 1 295 ? -10.046 1.990 34.133 1.00 92.38 295 GLU A O 1
ATOM 2393 N N . ILE A 1 296 ? -11.806 1.178 35.265 1.00 88.31 296 ILE A N 1
ATOM 2394 C CA . ILE A 1 296 ? -12.427 0.545 34.091 1.00 88.31 296 ILE A CA 1
ATOM 2395 C C . ILE A 1 296 ? -12.829 1.600 33.045 1.00 88.31 296 ILE A C 1
ATOM 2397 O O . ILE A 1 296 ? -12.541 1.414 31.859 1.00 88.31 296 ILE A O 1
ATOM 2401 N N . ASP A 1 297 ? -13.474 2.700 33.454 1.00 87.38 297 ASP A N 1
ATOM 2402 C CA . ASP A 1 297 ? -13.843 3.806 32.552 1.00 87.38 297 ASP A CA 1
ATOM 2403 C C . ASP A 1 297 ? -12.599 4.429 31.890 1.00 87.38 297 ASP A C 1
ATOM 2405 O O . ASP A 1 297 ? -12.538 4.572 30.663 1.00 87.38 297 ASP A O 1
ATOM 2409 N N . GLU A 1 298 ? -11.554 4.711 32.674 1.00 90.94 298 GLU A N 1
ATOM 2410 C CA . GLU A 1 298 ? -10.290 5.259 32.176 1.00 90.94 298 GLU A CA 1
ATOM 2411 C C . GLU A 1 298 ? -9.616 4.333 31.151 1.00 90.94 298 GLU A C 1
ATOM 2413 O O . GLU A 1 298 ? -9.245 4.788 30.059 1.00 90.94 298 GLU A O 1
ATOM 2418 N N . ALA A 1 299 ? -9.518 3.032 31.444 1.00 91.38 299 ALA A N 1
ATOM 2419 C CA . ALA A 1 299 ? -8.926 2.050 30.536 1.00 91.38 299 ALA A CA 1
ATOM 2420 C C . ALA A 1 299 ? -9.710 1.945 29.212 1.00 91.38 299 ALA A C 1
ATOM 2422 O O . ALA A 1 299 ? -9.125 1.882 28.122 1.00 91.38 299 ALA A O 1
ATOM 2423 N N . MET A 1 300 ? -11.046 1.984 29.271 1.00 88.12 300 MET A N 1
ATOM 2424 C CA . MET A 1 300 ? -11.900 1.959 28.077 1.00 88.12 300 MET A CA 1
ATOM 2425 C C . MET A 1 300 ? -11.802 3.244 27.251 1.00 88.12 300 MET A C 1
ATOM 2427 O O . MET A 1 300 ? -11.767 3.197 26.011 1.00 88.12 300 MET A O 1
ATOM 2431 N N . TYR A 1 301 ? -11.710 4.394 27.917 1.00 88.75 301 TYR A N 1
ATOM 2432 C CA . TYR A 1 301 ? -11.461 5.671 27.263 1.00 88.75 301 TYR A CA 1
ATOM 2433 C C . TYR A 1 301 ? -10.108 5.683 26.534 1.00 88.75 301 TYR A C 1
ATOM 2435 O O . TYR A 1 301 ? -10.036 6.097 25.365 1.00 88.75 301 TYR A O 1
ATOM 2443 N N . ASP A 1 302 ? -9.043 5.196 27.179 1.00 91.00 302 ASP A N 1
ATOM 2444 C CA . ASP A 1 302 ? -7.714 5.128 26.572 1.00 91.00 302 ASP A CA 1
ATOM 2445 C C . ASP A 1 302 ? -7.662 4.137 25.397 1.00 91.00 302 ASP A C 1
ATOM 2447 O O . ASP A 1 302 ? -7.074 4.462 24.362 1.00 91.00 302 ASP A O 1
ATOM 2451 N N . PHE A 1 303 ? -8.385 3.014 25.440 1.00 91.38 303 PHE A N 1
ATOM 2452 C CA . PHE A 1 303 ? -8.524 2.122 24.281 1.00 91.38 303 PHE A CA 1
ATOM 2453 C C . PHE A 1 303 ? -9.119 2.816 23.043 1.00 91.38 303 PHE A C 1
ATOM 2455 O O . PHE A 1 303 ? -8.564 2.707 21.942 1.00 91.38 303 PHE A O 1
ATOM 2462 N N . ASN A 1 304 ? -10.209 3.584 23.190 1.00 89.94 304 ASN A N 1
ATOM 2463 C CA . ASN A 1 304 ? -10.770 4.344 22.062 1.00 89.94 304 ASN A CA 1
ATOM 2464 C C . ASN A 1 304 ? -9.765 5.376 21.516 1.00 89.94 304 ASN A C 1
ATOM 2466 O O . ASN A 1 304 ? -9.666 5.596 20.305 1.00 89.94 304 ASN A O 1
ATOM 2470 N N . LYS A 1 305 ? -8.990 6.000 22.405 1.00 91.25 305 LYS A N 1
ATOM 2471 C CA . LYS A 1 305 ? -7.961 6.980 22.050 1.00 91.25 305 LYS A CA 1
ATOM 2472 C C . LYS A 1 305 ? -6.774 6.343 21.327 1.00 91.25 305 LYS A C 1
ATOM 2474 O O . LYS A 1 305 ? -6.296 6.953 20.369 1.00 91.25 305 LYS A O 1
ATOM 2479 N N . GLU A 1 306 ? -6.321 5.153 21.717 1.00 91.94 306 GLU A N 1
ATOM 2480 C CA . GLU A 1 306 ? -5.257 4.435 21.000 1.00 91.94 306 GLU A CA 1
ATOM 2481 C C . GLU A 1 306 ? -5.724 3.953 19.620 1.00 91.94 306 GLU A C 1
ATOM 2483 O O . GLU A 1 306 ? -5.009 4.151 18.635 1.00 91.94 306 GLU A O 1
ATOM 2488 N N . LEU A 1 307 ? -6.967 3.469 19.485 1.00 90.44 307 LEU A N 1
ATOM 2489 C CA . LEU A 1 307 ? -7.563 3.189 18.169 1.00 90.44 307 LEU A CA 1
ATOM 2490 C C . LEU A 1 307 ? -7.608 4.438 17.273 1.00 90.44 307 LEU A C 1
ATOM 2492 O O . LEU A 1 307 ? -7.248 4.382 16.093 1.00 90.44 307 LEU A O 1
ATOM 2496 N N . LEU A 1 308 ? -8.012 5.584 17.828 1.00 89.62 308 LEU A N 1
ATOM 2497 C CA . LEU A 1 308 ? -8.055 6.851 17.098 1.00 89.62 308 LEU A CA 1
ATOM 2498 C C . LEU A 1 308 ? -6.658 7.343 16.700 1.00 89.62 308 LEU A C 1
ATOM 2500 O O . LEU A 1 308 ? -6.472 7.814 15.576 1.00 89.62 308 LEU A O 1
ATOM 2504 N N . LYS A 1 309 ? -5.674 7.248 17.599 1.00 87.44 309 LYS A N 1
ATOM 2505 C CA . LYS A 1 309 ? -4.276 7.597 17.309 1.00 87.44 309 LYS A CA 1
ATOM 2506 C C . LYS A 1 309 ? -3.706 6.714 16.208 1.00 87.44 309 LYS A C 1
ATOM 2508 O O . LYS A 1 309 ? -3.120 7.250 15.269 1.00 87.44 309 LYS A O 1
ATOM 2513 N N . ALA A 1 310 ? -3.927 5.402 16.282 1.00 86.06 310 ALA A N 1
ATOM 2514 C CA . ALA A 1 310 ? -3.521 4.466 15.242 1.00 86.06 310 ALA A CA 1
ATOM 2515 C C . ALA A 1 310 ? -4.128 4.861 13.888 1.00 86.06 310 ALA A C 1
ATOM 2517 O O . ALA A 1 310 ? -3.409 5.003 12.899 1.00 86.06 310 ALA A O 1
ATOM 2518 N N . ARG A 1 311 ? -5.436 5.148 13.853 1.00 85.62 311 ARG A N 1
ATOM 2519 C CA . ARG A 1 311 ? -6.128 5.565 12.629 1.00 85.62 311 ARG A CA 1
ATOM 2520 C C . ARG A 1 311 ? -5.591 6.861 12.037 1.00 85.62 311 ARG A C 1
ATOM 2522 O O . ARG A 1 311 ? -5.362 6.897 10.830 1.00 85.62 311 ARG A O 1
ATOM 2529 N N . LYS A 1 312 ? -5.350 7.880 12.864 1.00 84.19 312 LYS A N 1
ATOM 2530 C CA . LYS A 1 312 ? -4.779 9.162 12.421 1.00 84.19 312 LYS A CA 1
ATOM 2531 C C . LYS A 1 312 ? -3.352 9.016 11.913 1.00 84.19 312 LYS A C 1
ATOM 2533 O O . LYS A 1 312 ? -3.029 9.565 10.868 1.00 84.19 312 LYS A O 1
ATOM 2538 N N . LYS A 1 313 ? -2.524 8.234 12.608 1.00 81.56 313 LYS A N 1
ATOM 2539 C CA . LYS A 1 313 ? -1.160 7.929 12.166 1.00 81.56 313 LYS A CA 1
ATOM 2540 C C . LYS A 1 313 ? -1.174 7.307 10.769 1.00 81.56 313 LYS A C 1
ATOM 2542 O O . LYS A 1 313 ? -0.414 7.730 9.911 1.00 81.56 313 LYS A O 1
ATOM 2547 N N . PHE A 1 314 ? -2.081 6.366 10.511 1.00 77.88 314 PHE A N 1
ATOM 2548 C CA . PHE A 1 314 ? -2.238 5.772 9.183 1.00 77.88 314 PHE A CA 1
ATOM 2549 C C . PHE A 1 314 ? -2.717 6.761 8.105 1.00 77.88 314 PHE A C 1
ATOM 2551 O O . PHE A 1 314 ? -2.270 6.647 6.963 1.00 77.88 314 PHE A O 1
ATOM 2558 N N . ASP A 1 315 ? -3.580 7.730 8.436 1.00 75.75 315 ASP A N 1
ATOM 2559 C CA . ASP A 1 315 ? -3.959 8.805 7.501 1.00 75.75 315 ASP A CA 1
ATOM 2560 C C . ASP A 1 315 ? -2.767 9.698 7.151 1.00 75.75 315 ASP A C 1
ATOM 2562 O O . ASP A 1 315 ? -2.481 9.905 5.973 1.00 75.75 315 ASP A O 1
ATOM 2566 N N . GLU A 1 316 ? -2.054 10.196 8.165 1.00 78.06 316 GLU A N 1
ATOM 2567 C CA . GLU A 1 316 ? -0.884 11.070 8.000 1.00 78.06 316 GLU A CA 1
ATOM 2568 C C . GLU A 1 316 ? 0.205 10.377 7.178 1.00 78.06 316 GLU A C 1
ATOM 2570 O O . GLU A 1 316 ? 0.740 10.926 6.218 1.00 78.06 316 GLU A O 1
ATOM 2575 N N . GLU A 1 317 ? 0.481 9.115 7.498 1.00 74.69 317 GLU A N 1
ATOM 2576 C CA . GLU A 1 317 ? 1.504 8.336 6.823 1.00 74.69 317 GLU A CA 1
ATOM 2577 C C . GLU A 1 317 ? 1.214 8.058 5.344 1.00 74.69 317 GLU A C 1
ATOM 2579 O O . GLU A 1 317 ? 2.165 7.913 4.568 1.00 74.69 317 GLU A O 1
ATOM 2584 N N . ASN A 1 318 ? -0.062 7.939 4.970 1.00 75.12 318 ASN A N 1
ATOM 2585 C CA . ASN A 1 318 ? -0.483 7.782 3.580 1.00 75.12 318 ASN A CA 1
ATOM 2586 C C . ASN A 1 318 ? -0.535 9.123 2.855 1.00 75.12 318 ASN A C 1
ATOM 2588 O O . ASN A 1 318 ? -0.132 9.190 1.697 1.00 75.12 318 ASN A O 1
ATOM 2592 N N . LEU A 1 319 ? -0.959 10.187 3.539 1.00 77.75 319 LEU A N 1
ATOM 2593 C CA . LEU A 1 319 ? -0.919 11.542 3.005 1.00 77.75 319 LEU A CA 1
ATOM 2594 C C . LEU A 1 319 ? 0.508 11.919 2.594 1.00 77.75 319 LEU A C 1
ATOM 2596 O O . LEU A 1 319 ? 0.712 12.293 1.444 1.00 77.75 319 LEU A O 1
ATOM 2600 N N . ASP A 1 320 ? 1.495 11.711 3.469 1.00 78.12 320 ASP A N 1
ATOM 2601 C CA . ASP A 1 320 ? 2.908 11.975 3.164 1.00 78.12 320 ASP A CA 1
ATOM 2602 C C . ASP A 1 320 ? 3.384 11.192 1.927 1.00 78.12 320 ASP A C 1
ATOM 2604 O O . ASP A 1 320 ? 4.106 11.705 1.070 1.00 78.12 320 ASP A O 1
ATOM 2608 N N . LEU A 1 321 ? 2.990 9.920 1.811 1.00 80.56 321 LEU A N 1
ATOM 2609 C CA . LEU A 1 321 ? 3.356 9.076 0.672 1.00 80.56 321 LEU A CA 1
ATOM 2610 C C . LEU A 1 321 ? 2.726 9.590 -0.630 1.00 80.56 321 LEU A C 1
ATOM 2612 O O . LEU A 1 321 ? 3.404 9.664 -1.658 1.00 80.56 321 LEU A O 1
ATOM 2616 N N . LEU A 1 322 ? 1.448 9.964 -0.584 1.00 81.75 322 LEU A N 1
ATOM 2617 C CA . LEU A 1 322 ? 0.721 10.507 -1.727 1.00 81.75 322 LEU A CA 1
ATOM 2618 C C . LEU A 1 322 ? 1.224 11.894 -2.129 1.00 81.75 322 LEU A C 1
ATOM 2620 O O . LEU A 1 322 ? 1.305 12.169 -3.325 1.00 81.75 322 LEU A O 1
ATOM 2624 N N . GLU A 1 323 ? 1.607 12.742 -1.175 1.00 81.69 323 GLU A N 1
ATOM 2625 C CA . GLU A 1 323 ? 2.223 14.043 -1.443 1.00 81.69 323 GLU A CA 1
ATOM 2626 C C . GLU A 1 323 ? 3.563 13.881 -2.169 1.00 81.69 323 GLU A C 1
ATOM 2628 O O . GLU A 1 323 ? 3.757 14.489 -3.224 1.00 81.69 323 GLU A O 1
ATOM 2633 N N . ASN A 1 324 ? 4.436 12.986 -1.691 1.00 81.81 324 ASN A N 1
ATOM 2634 C CA . ASN A 1 324 ? 5.706 12.679 -2.361 1.00 81.81 324 ASN A CA 1
ATOM 2635 C C . ASN A 1 324 ? 5.488 12.125 -3.78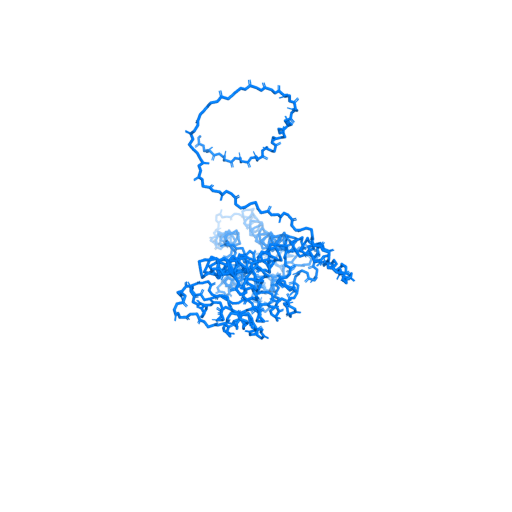0 1.00 81.81 324 ASN A C 1
ATOM 2637 O O . ASN A 1 324 ? 6.175 12.506 -4.732 1.00 81.81 324 ASN A O 1
ATOM 2641 N N . TYR A 1 325 ? 4.511 11.230 -3.952 1.00 84.38 325 TYR A N 1
ATOM 2642 C CA . TYR A 1 325 ? 4.182 10.683 -5.266 1.00 84.38 325 TYR A CA 1
ATOM 2643 C C . TYR A 1 325 ? 3.612 11.758 -6.206 1.00 84.38 325 TYR A C 1
ATOM 2645 O O . TYR A 1 325 ? 4.043 11.854 -7.357 1.00 84.38 325 TYR A O 1
ATOM 2653 N N . MET A 1 326 ? 2.711 12.615 -5.717 1.00 84.19 326 MET A N 1
ATOM 2654 C CA . MET A 1 326 ? 2.157 13.755 -6.453 1.00 84.19 326 MET A CA 1
ATOM 2655 C C . MET A 1 326 ? 3.251 14.730 -6.903 1.00 84.19 326 MET A C 1
ATOM 2657 O O . MET A 1 326 ? 3.248 15.157 -8.059 1.00 84.19 326 MET A O 1
ATOM 2661 N N . GLU A 1 327 ? 4.189 15.073 -6.016 1.00 82.94 327 GLU A N 1
ATOM 2662 C CA . GLU A 1 327 ? 5.341 15.918 -6.343 1.00 82.94 327 GLU A CA 1
ATOM 2663 C C . GLU A 1 327 ? 6.164 15.279 -7.467 1.00 82.94 327 GLU A C 1
ATOM 2665 O O . GLU A 1 327 ? 6.399 15.915 -8.497 1.00 82.94 327 GLU A O 1
ATOM 2670 N N . SER A 1 328 ? 6.469 13.981 -7.352 1.00 82.56 328 SER A N 1
ATOM 2671 C CA . SER A 1 328 ? 7.213 13.249 -8.383 1.00 82.56 328 SER A CA 1
ATOM 2672 C C . SER A 1 328 ? 6.507 13.238 -9.746 1.00 82.56 328 SER A C 1
ATOM 2674 O O . SER A 1 328 ? 7.164 13.335 -10.783 1.00 82.56 328 SER A O 1
ATOM 2676 N N . LEU A 1 329 ? 5.173 13.141 -9.774 1.00 82.12 329 LEU A N 1
ATOM 2677 C CA . LEU A 1 329 ? 4.379 13.190 -11.003 1.00 82.12 329 LEU A CA 1
ATOM 2678 C C . LEU A 1 329 ? 4.411 14.585 -11.636 1.00 82.12 329 LEU A C 1
ATOM 2680 O O . LEU A 1 329 ? 4.579 14.712 -12.848 1.00 82.12 329 LEU A O 1
ATOM 2684 N N . ASN A 1 330 ? 4.264 15.627 -10.818 1.00 78.25 330 ASN A N 1
ATOM 2685 C CA . ASN A 1 330 ? 4.221 17.008 -11.289 1.00 78.25 330 ASN A CA 1
ATOM 2686 C C . ASN A 1 330 ? 5.580 17.483 -11.818 1.00 78.25 330 ASN A C 1
ATOM 2688 O O . ASN A 1 330 ? 5.626 18.120 -12.869 1.00 78.25 330 ASN A O 1
ATOM 2692 N N . GLU A 1 331 ? 6.681 17.112 -11.164 1.00 75.06 331 GLU A N 1
ATOM 2693 C CA . GLU A 1 331 ? 8.031 17.403 -11.660 1.00 75.06 331 GLU A CA 1
ATOM 2694 C C . GLU A 1 331 ? 8.350 16.657 -12.966 1.00 75.06 331 GLU A C 1
ATOM 2696 O O . GLU A 1 331 ? 9.022 17.190 -13.849 1.00 75.06 331 GLU A O 1
ATOM 2701 N N . GLY A 1 332 ? 7.862 15.421 -13.126 1.00 59.19 332 GLY A N 1
ATOM 2702 C CA . GLY A 1 332 ? 8.164 14.611 -14.309 1.00 59.19 332 GLY A CA 1
ATOM 2703 C C . GLY A 1 332 ? 7.558 15.137 -15.601 1.00 59.19 332 GLY A C 1
ATOM 2704 O O . GLY A 1 332 ? 8.126 14.940 -16.678 1.00 59.19 332 GLY A O 1
ATOM 2705 N N . LEU A 1 333 ? 6.446 15.861 -15.506 1.00 57.47 333 LEU A N 1
ATOM 2706 C CA . LEU A 1 333 ? 5.828 16.507 -16.657 1.00 57.47 333 LEU A CA 1
ATOM 2707 C C . LEU A 1 333 ? 6.638 17.699 -17.177 1.00 57.47 333 LEU A C 1
ATOM 2709 O O . LEU A 1 333 ? 6.616 17.945 -18.381 1.00 57.47 333 LEU A O 1
ATOM 2713 N N . GLU A 1 334 ? 7.414 18.387 -16.333 1.00 54.72 334 GLU A N 1
ATOM 2714 C CA . GLU A 1 334 ? 8.278 19.490 -16.784 1.00 54.72 334 GLU A CA 1
ATOM 2715 C C . GLU A 1 334 ? 9.382 19.027 -17.754 1.00 54.72 334 GLU A C 1
ATOM 2717 O O . GLU A 1 334 ? 9.874 19.820 -18.560 1.00 54.72 334 GLU A O 1
ATOM 2722 N N . TYR A 1 335 ? 9.768 17.746 -17.709 1.00 50.44 335 TYR A N 1
ATOM 2723 C CA . TYR A 1 335 ? 10.745 17.157 -18.634 1.00 50.44 335 TYR A CA 1
ATOM 2724 C C . TYR A 1 335 ? 10.156 16.789 -19.997 1.00 50.44 335 TYR A C 1
ATOM 2726 O O . TYR A 1 335 ? 10.912 16.605 -20.946 1.00 50.44 335 TYR A O 1
ATOM 2734 N N . LEU A 1 336 ? 8.832 16.671 -20.120 1.00 48.16 336 LEU A N 1
ATOM 2735 C CA . LEU A 1 336 ? 8.182 16.395 -21.406 1.00 48.16 336 LEU A CA 1
ATOM 2736 C C . LEU A 1 336 ? 8.069 17.644 -22.297 1.00 48.16 336 LEU A C 1
ATOM 2738 O O . LEU A 1 336 ? 7.867 17.498 -23.501 1.00 48.16 336 LEU A O 1
ATOM 2742 N N . ASP A 1 337 ? 8.227 18.838 -21.721 1.00 42.41 337 ASP A N 1
ATOM 2743 C CA . ASP A 1 337 ? 8.150 20.136 -22.410 1.00 42.41 337 ASP A CA 1
ATOM 2744 C C . ASP A 1 337 ? 9.523 20.690 -22.866 1.00 42.41 337 ASP A C 1
ATOM 2746 O O . ASP A 1 337 ? 9.573 21.754 -23.489 1.00 42.41 337 ASP A O 1
ATOM 2750 N N . LYS A 1 338 ? 10.638 20.004 -22.564 1.00 37.00 338 LYS A N 1
ATOM 2751 C CA . LYS A 1 338 ? 12.015 20.405 -22.927 1.00 37.00 338 LYS A CA 1
ATOM 2752 C C . LYS A 1 338 ? 12.665 19.437 -23.888 1.00 37.00 338 LYS A C 1
ATOM 2754 O O . LYS A 1 338 ? 13.484 19.920 -24.701 1.00 37.00 338 LYS A O 1
#

Radius of gyration: 32.29 Å; chains: 1; bounding box: 83×46×97 Å

Foldseek 3Di:
DDDDDDDDDDDDDDDDDDDDDDDDDDDDDPDDDPDDDDDDDDDDQPPDPQDQDDLVRLVVLLVQLLVQWDADPVLQTGGHPQCLLVQLLVLLVPADLPLVNGDLVSLVSNLVSLVVCVVPPDLSQLFQQLLVLSVQLNVLSVLLVVLSPDPPRDSNSNSVSSVSNSVSSVSSSVVSSVSNVLSPDPPDPVVLLVQLQVFWDADPVLFIGGPPQVLVVQLVVLLVVLVVDDLVVVLVSLVVNVVSLVVSVVPPDPSQPDPQLVVLSVQLVVLSVVLVVPVPPPVDDPVVNVVSSVSNNVSVVSNSVSSSVVNVVSVVVNSVSSVVSSVRSSNSSVVSRD

Sequence (338 aa):
MKKSIFTILMLSTIMIACKDNDKETDDLANEQSVAEADYQNNDDYNTTAVITYNLESAEKMADEARENVTMDKNNMVSLKNFTSYGELQNNIKNLSIDPSKRDKMQEKKAIESFNYFVSNMPNYLKTNLIMKEVEDARIAMKKLEKNLNDETASSRVIKKHIQNVKDKVADLNNEIVDMRLSLDKQDLDYAAYSDFVNNVNYNDVGVITIVDFDNYRQFQDDYNEFNQADAENQMKLEQSLSTTFNEMVATMPNYLKIDDVMDALDDIRKEIKEYETEIDDPSIDNEEHLENLEEIDEAMYDFNKELLKARKKFDEENLDLLENYMESLNEGLEYLDK

pLDDT: mean 78.53, std 21.43, range [24.39, 97.5]

Secondary structure (DSSP, 8-state):
------------------------------S-----------------------HHHHHHHHHHHHHHEEE-TT--EEETT-THHHHHHHHHHH--SSGGG--HHHHHHHHHHHHHHHHT--GGG--HHHHHHHHHHHHHHHHHHHHHH-TT--HHHHHHHHHHHHHHHHHHHHHHHHHHHHTS-TTS-HHHHHHHHHHEEE-TT--EEETT-HHHHHHHHHHHHHHHS-HHHHHHHHHHHHHHHHHHHHH--GGG--HHHHHHHHHHHHHHHHHHHHTT-TTS-HHHHHHHHHHHHHHHHHHHHHHHHHHHHHHHHHHHHHHHHHHHHHHHHHTTT-